Protein AF-A0A2V9KVI4-F1 (afdb_monomer_lite)

Foldseek 3Di:
DLDPPCLFFFFADDPDDDDPDDPGDGPLNVFPDPVLSVLVVVLSPDDDLVVNLVSLVVSCVVCVPTPCLLVSLLSNLSSCVVVVVLVSNLVSLVVNCLNVVLDLVSLLSNLQSCLVVLVLVSSLVSLVSSLVSLVQDDDGPRADPVCSVLVSLLSNLSSLQSNLSSLLSVQVVDDLVVRPLVSLVSSLLSLLSSCVSPVLDLVSLQSNLVSCVSVVNNLSSLLSLLSSLVSDDPSVVVSVVVLVVSCVVPPDPPDDSVNVSVVSPVVVVVDPSPDRPPDPPDPDDDDPDPPLVVVCVPCVPVSVVCSNDPVVSDDDDDDPVSDPDDLVDFDWDFDDQPAPPPDPDRDDDPRVPGHGPDTD

Radius of gyration: 25.91 Å; chains: 1; bounding box: 78×48×61 Å

pLDDT: mean 78.63, std 20.55, range [24.08, 98.5]

Sequence (360 aa):
MLLPCALGLAQEFDAVVSDQNRKPATIFDEIPDAAERRAFQALYQERDPAKRLDLAERFLRTYPRSGVLAEVYEIAAKTCIELNDYQRALEYASASLKLLPENPLLLVSVADVQARQGLTQQAEQSAREALGELARFARPASIPEQGWPNLKRQLEASCYFALGRAAAAEALRAPARERGWDLLHRSEAYLSEARRLNPGDPEIPYLKGLTDLALGRQDEAGADFAAAHRLGGPIGSQAAGQLQKLYKTRARPGTTFEAFLARLEAKQELSPATKPVENPASPEPLPAYAGSQACRACHADIYEHWSQTGMARMFRPYRPENVLGDFTRANEFYEGDDGPWQTGRVEGIPGKARPLFARD

Structure (mmCIF, N/CA/C/O backbone):
data_AF-A0A2V9KVI4-F1
#
_entry.id   AF-A0A2V9KVI4-F1
#
loop_
_atom_site.group_PDB
_atom_site.id
_atom_site.type_symbol
_atom_site.label_atom_id
_atom_site.label_alt_id
_atom_site.label_comp_id
_atom_site.label_asym_id
_atom_site.label_entity_id
_atom_site.label_seq_id
_atom_site.pdbx_PDB_ins_code
_atom_site.Cartn_x
_atom_site.Cartn_y
_atom_site.Cartn_z
_atom_site.occupancy
_atom_site.B_iso_or_equiv
_atom_site.auth_seq_id
_atom_site.auth_comp_id
_atom_site.auth_asym_id
_atom_site.auth_atom_id
_atom_site.pdbx_PDB_model_num
ATOM 1 N N . MET A 1 1 ? -5.432 5.203 -0.474 1.00 30.33 1 MET A N 1
ATOM 2 C CA . MET A 1 1 ? -4.540 6.334 -0.799 1.00 30.33 1 MET A CA 1
ATOM 3 C C . MET A 1 1 ? -3.961 6.136 -2.203 1.00 30.33 1 MET A C 1
ATOM 5 O O . MET A 1 1 ? -3.125 5.266 -2.389 1.00 30.33 1 MET A O 1
ATOM 9 N N . LEU A 1 2 ? -4.435 6.875 -3.212 1.00 25.94 2 LEU A N 1
ATOM 10 C CA . LEU A 1 2 ? -3.675 7.015 -4.460 1.00 25.94 2 LEU A CA 1
ATOM 11 C C . LEU A 1 2 ? -2.525 7.964 -4.118 1.00 25.94 2 LEU A C 1
ATOM 13 O O . LEU A 1 2 ? -2.761 9.162 -3.960 1.00 25.94 2 LEU A O 1
ATOM 17 N N . LEU A 1 3 ? -1.317 7.430 -3.892 1.00 29.08 3 LEU A N 1
ATOM 18 C CA . LEU A 1 3 ? -0.127 8.277 -3.850 1.00 29.08 3 LEU A CA 1
ATOM 19 C C . LEU A 1 3 ? -0.140 9.121 -5.133 1.00 29.08 3 LEU A C 1
ATOM 21 O O . LEU A 1 3 ? -0.383 8.559 -6.206 1.00 29.08 3 LEU A O 1
ATOM 25 N N . PRO A 1 4 ? 0.111 10.440 -5.067 1.00 24.08 4 PRO A N 1
ATOM 26 C CA . PRO A 1 4 ? 0.399 11.180 -6.278 1.00 24.08 4 PRO A CA 1
ATOM 27 C C . PRO A 1 4 ? 1.567 10.467 -6.953 1.00 24.08 4 PRO A C 1
ATOM 29 O O . PRO A 1 4 ? 2.623 10.277 -6.348 1.00 24.08 4 PRO A O 1
ATOM 32 N N . CYS A 1 5 ? 1.317 9.995 -8.173 1.00 32.06 5 CYS A N 1
ATOM 33 C CA . CYS A 1 5 ? 2.301 9.349 -9.016 1.00 32.06 5 CYS A CA 1
ATOM 34 C C . CYS A 1 5 ? 3.428 10.365 -9.215 1.00 32.06 5 CYS A C 1
ATOM 36 O O . CYS A 1 5 ? 3.310 11.294 -10.016 1.00 32.06 5 CYS A O 1
ATOM 38 N N . ALA A 1 6 ? 4.483 10.256 -8.407 1.00 32.56 6 ALA A N 1
ATOM 39 C CA . ALA A 1 6 ? 5.723 10.972 -8.624 1.00 32.56 6 ALA A CA 1
ATOM 40 C C . ALA A 1 6 ? 6.336 10.370 -9.893 1.00 32.56 6 ALA A C 1
ATOM 42 O O . ALA A 1 6 ? 7.138 9.441 -9.838 1.00 32.56 6 ALA A O 1
ATOM 43 N N . LEU A 1 7 ? 5.856 10.837 -11.048 1.00 33.78 7 LEU A N 1
ATOM 44 C CA . LEU A 1 7 ? 6.470 10.592 -12.343 1.00 33.78 7 LEU A CA 1
ATOM 45 C C . LEU A 1 7 ? 7.862 11.215 -12.282 1.00 33.78 7 LEU A C 1
ATOM 47 O O . LEU A 1 7 ? 8.007 12.427 -12.134 1.00 33.78 7 LEU A O 1
ATOM 51 N N . GLY A 1 8 ? 8.856 10.334 -12.278 1.00 34.53 8 GLY A N 1
ATOM 52 C CA . GLY A 1 8 ? 10.127 10.552 -11.613 1.00 34.53 8 GLY A CA 1
ATOM 53 C C . GLY A 1 8 ? 11.036 11.636 -12.173 1.00 34.53 8 GLY A C 1
ATOM 54 O O . GLY A 1 8 ? 11.545 12.342 -11.356 1.00 34.53 8 GLY A O 1
ATOM 55 N N . LEU A 1 9 ? 11.278 11.852 -13.463 1.00 38.09 9 LEU A N 1
ATOM 56 C CA . LEU A 1 9 ? 12.657 12.073 -13.964 1.00 38.09 9 LEU A CA 1
ATOM 57 C C . LEU A 1 9 ? 13.466 10.770 -13.861 1.00 38.09 9 LEU A C 1
ATOM 59 O O . LEU A 1 9 ? 13.335 9.995 -12.915 1.00 38.09 9 LEU A O 1
ATOM 63 N N . ALA A 1 10 ? 14.233 10.485 -14.908 1.00 37.94 10 ALA A N 1
ATOM 64 C CA . ALA A 1 10 ? 15.013 9.262 -15.054 1.00 37.94 10 ALA A CA 1
ATOM 65 C C . ALA A 1 10 ? 15.913 8.982 -13.836 1.00 37.94 10 ALA A C 1
ATOM 67 O O . ALA A 1 10 ? 16.470 9.913 -13.257 1.00 37.94 10 ALA A O 1
ATOM 68 N N . GLN A 1 11 ? 16.067 7.705 -13.467 1.00 41.19 11 GLN A N 1
ATOM 69 C CA . GLN A 1 11 ? 17.101 7.291 -12.515 1.00 41.19 11 GLN A CA 1
ATOM 70 C C . GLN A 1 11 ? 18.489 7.577 -13.106 1.00 41.19 11 GLN A C 1
ATOM 72 O O . GLN A 1 11 ? 18.717 7.366 -14.300 1.00 41.19 11 GLN A O 1
ATOM 77 N N . GLU A 1 12 ? 19.382 8.087 -12.261 1.00 40.00 12 GLU A N 1
ATOM 78 C CA . GLU A 1 12 ? 20.812 8.217 -12.539 1.00 40.00 12 GLU A CA 1
ATOM 79 C C . GLU A 1 12 ? 21.512 6.963 -12.000 1.00 40.00 12 GLU A C 1
ATOM 81 O O . GLU A 1 12 ? 21.217 6.528 -10.883 1.00 40.00 12 GLU A O 1
ATOM 86 N N . PHE A 1 13 ? 22.430 6.389 -12.778 1.00 38.59 13 PHE A N 1
ATOM 87 C CA . PHE A 1 13 ? 23.286 5.289 -12.336 1.00 38.59 13 PHE A CA 1
ATOM 88 C C . PHE A 1 13 ? 24.652 5.822 -11.898 1.00 38.59 13 PHE A C 1
ATOM 90 O O . PHE A 1 13 ? 25.366 6.482 -12.657 1.00 38.59 13 PHE A O 1
ATOM 97 N N . ASP A 1 14 ? 25.023 5.513 -10.657 1.00 34.84 14 ASP A N 1
ATOM 98 C CA . ASP A 1 14 ? 26.207 6.061 -9.997 1.00 34.84 14 ASP A CA 1
ATOM 99 C C . ASP A 1 14 ? 27.353 5.036 -10.001 1.00 34.84 14 ASP A C 1
ATOM 101 O O . ASP A 1 14 ? 27.567 4.286 -9.048 1.00 34.84 14 ASP A O 1
ATOM 105 N N . ALA A 1 15 ? 28.068 4.944 -11.126 1.00 34.69 15 ALA A N 1
ATOM 106 C CA . ALA A 1 15 ? 29.213 4.039 -11.272 1.00 34.69 15 ALA A CA 1
ATOM 107 C C . ALA A 1 15 ? 30.589 4.728 -11.149 1.00 34.69 15 ALA A C 1
ATOM 109 O O . ALA A 1 15 ? 31.605 4.060 -11.327 1.00 34.69 15 ALA A O 1
ATOM 110 N N . VAL A 1 16 ? 30.684 6.041 -10.874 1.00 35.56 16 VAL A N 1
ATOM 111 C CA . VAL A 1 16 ? 31.998 6.723 -10.799 1.00 35.56 16 VAL A CA 1
ATOM 112 C C . VAL A 1 16 ? 32.010 7.884 -9.801 1.00 35.56 16 VAL A C 1
ATOM 114 O O . VAL A 1 16 ? 31.250 8.837 -9.937 1.00 35.56 16 VAL A O 1
ATOM 117 N N . VAL A 1 17 ? 32.967 7.814 -8.873 1.00 38.66 17 VAL A N 1
ATOM 118 C CA . VAL A 1 17 ? 33.299 8.780 -7.815 1.00 38.66 17 VAL A CA 1
ATOM 119 C C . VAL A 1 17 ? 34.004 10.014 -8.408 1.00 38.66 17 VAL A C 1
ATOM 121 O O . VAL A 1 17 ? 35.221 9.996 -8.572 1.00 38.66 17 VAL A O 1
ATOM 124 N N . SER A 1 18 ? 33.279 11.073 -8.788 1.00 38.38 18 SER A N 1
ATOM 125 C CA . SER A 1 18 ? 33.869 12.398 -9.081 1.00 38.38 18 SER A CA 1
ATOM 126 C C . SER A 1 18 ? 32.796 13.491 -9.234 1.00 38.38 18 SER A C 1
ATOM 128 O O . SER A 1 18 ? 32.033 13.480 -10.200 1.00 38.38 18 SER A O 1
ATOM 130 N N . ASP A 1 19 ? 32.784 14.458 -8.307 1.00 43.88 19 ASP A N 1
ATOM 131 C CA . ASP A 1 19 ? 31.788 15.545 -8.178 1.00 43.88 19 ASP A CA 1
ATOM 132 C C . ASP A 1 19 ? 32.009 16.760 -9.095 1.00 43.88 19 ASP A C 1
ATOM 134 O O . ASP A 1 19 ? 31.221 17.708 -9.100 1.00 43.88 19 ASP A O 1
ATOM 138 N N . GLN A 1 20 ? 33.086 16.793 -9.877 1.00 36.34 20 GLN A N 1
ATOM 139 C CA . GLN A 1 20 ? 33.421 17.987 -10.648 1.00 36.34 20 GLN A CA 1
ATOM 140 C C . GLN A 1 20 ? 33.058 17.786 -12.118 1.00 36.34 20 GLN A C 1
ATOM 142 O O . GLN A 1 20 ? 33.843 17.260 -12.903 1.00 36.34 20 GLN A O 1
ATOM 147 N N . ASN A 1 21 ? 31.876 18.304 -12.483 1.00 36.62 21 ASN A N 1
ATOM 148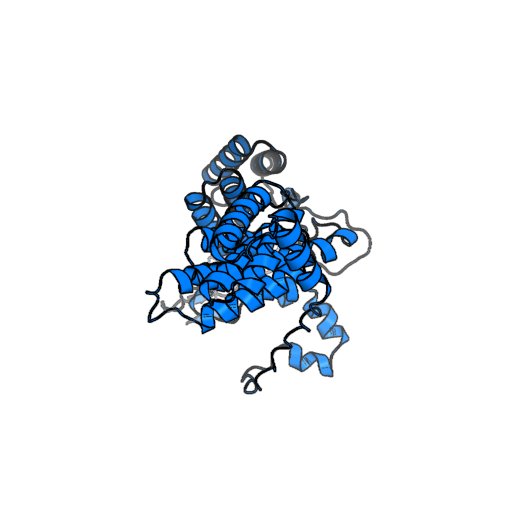 C CA . ASN A 1 21 ? 31.459 18.625 -13.857 1.00 36.62 21 ASN A CA 1
ATOM 149 C C . ASN A 1 21 ? 30.760 17.500 -14.664 1.00 36.62 21 ASN A C 1
ATOM 151 O O . ASN A 1 21 ? 31.180 17.173 -15.776 1.00 36.62 21 ASN A O 1
ATOM 155 N N . ARG A 1 22 ? 29.648 16.934 -14.161 1.00 45.03 22 ARG A N 1
ATOM 156 C CA . ARG A 1 22 ? 28.798 15.999 -14.930 1.00 45.03 22 ARG A CA 1
ATOM 157 C C . ARG A 1 22 ? 27.505 16.634 -15.446 1.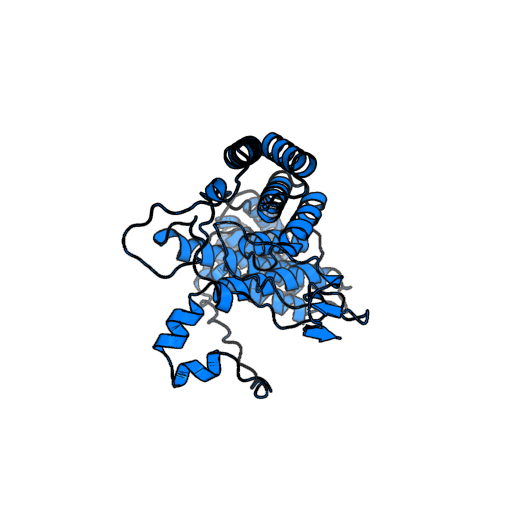00 45.03 22 ARG A C 1
ATOM 159 O O . ARG A 1 22 ? 26.745 17.229 -14.690 1.00 45.03 22 ARG A O 1
ATOM 166 N N . LYS A 1 23 ? 27.210 16.407 -16.734 1.00 39.91 23 LYS A N 1
ATOM 167 C CA . LYS A 1 23 ? 25.819 16.248 -17.181 1.00 39.91 23 LYS A CA 1
ATOM 168 C C . LYS A 1 23 ? 25.349 14.899 -16.621 1.00 39.91 23 LYS A C 1
ATOM 170 O O . LYS A 1 23 ? 26.041 13.915 -16.887 1.00 39.91 23 LYS A O 1
ATOM 175 N N . PRO A 1 24 ? 24.265 14.834 -15.840 1.00 46.84 24 PRO A N 1
ATOM 176 C CA . PRO A 1 24 ? 23.800 13.565 -15.299 1.00 46.84 24 PRO A CA 1
ATOM 177 C C . PRO A 1 24 ? 23.418 12.625 -16.445 1.00 46.84 24 PRO A C 1
ATOM 179 O O . PRO A 1 24 ? 22.647 13.009 -17.325 1.00 46.84 24 PRO A O 1
ATOM 182 N N . ALA A 1 25 ? 24.010 11.428 -16.462 1.00 50.25 25 ALA A N 1
ATOM 183 C CA . ALA A 1 25 ? 23.585 10.363 -17.359 1.00 50.25 25 ALA A CA 1
ATOM 184 C C . ALA A 1 25 ? 22.242 9.840 -16.845 1.00 50.25 25 ALA A C 1
ATOM 186 O O . ALA A 1 25 ? 22.114 9.447 -15.686 1.00 50.25 25 ALA A O 1
ATOM 187 N N . THR A 1 26 ? 21.234 9.896 -17.701 1.00 63.97 26 THR A N 1
ATOM 188 C CA . THR A 1 26 ? 19.890 9.407 -17.415 1.00 63.97 26 THR A CA 1
ATOM 189 C C . THR A 1 26 ? 19.745 7.974 -17.908 1.00 63.97 26 THR A C 1
ATOM 191 O O . THR A 1 26 ? 20.425 7.570 -18.847 1.00 63.97 26 THR A O 1
ATOM 194 N N . ILE A 1 27 ? 18.775 7.228 -17.379 1.00 67.94 27 ILE A N 1
ATOM 195 C CA . ILE A 1 27 ? 18.404 5.912 -17.929 1.00 67.94 27 ILE A CA 1
ATOM 196 C C . ILE A 1 27 ? 18.130 5.935 -19.451 1.00 67.94 27 ILE A C 1
ATOM 198 O O . ILE A 1 27 ? 18.305 4.936 -20.141 1.00 67.94 27 ILE A O 1
ATOM 202 N N . PHE A 1 28 ? 17.731 7.084 -20.017 1.00 72.75 28 PHE A N 1
ATOM 203 C CA . PHE A 1 28 ? 17.541 7.228 -21.464 1.00 72.75 28 PHE A CA 1
ATOM 204 C C . PHE A 1 28 ? 18.860 7.160 -22.244 1.00 72.75 28 PHE A C 1
ATOM 206 O O . PHE A 1 28 ? 18.864 6.722 -23.398 1.00 72.75 28 PHE A O 1
ATOM 213 N N . ASP A 1 29 ? 19.963 7.589 -21.633 1.00 70.12 29 ASP A N 1
ATOM 214 C CA . ASP A 1 29 ? 21.299 7.561 -22.229 1.00 70.12 29 ASP A CA 1
ATOM 215 C C . ASP A 1 29 ? 21.864 6.132 -22.280 1.00 70.12 29 ASP A C 1
ATOM 217 O O . ASP A 1 29 ? 22.697 5.832 -23.136 1.00 70.12 29 ASP A O 1
ATOM 221 N N . GLU A 1 30 ? 21.352 5.231 -21.435 1.00 71.12 30 GLU A N 1
ATOM 222 C CA . GLU A 1 30 ? 21.742 3.817 -21.390 1.00 71.12 30 GLU A CA 1
ATOM 223 C C . GLU A 1 30 ? 21.053 2.954 -22.447 1.00 71.12 30 GLU A C 1
ATOM 225 O O . GLU A 1 30 ? 21.534 1.867 -22.752 1.00 71.12 30 GLU A O 1
ATOM 230 N N . ILE A 1 31 ? 19.957 3.433 -23.043 1.00 84.69 31 ILE A N 1
ATOM 231 C CA . ILE A 1 31 ? 19.249 2.731 -24.117 1.00 84.69 31 ILE A CA 1
ATOM 232 C C . ILE A 1 31 ? 19.932 3.086 -25.442 1.00 84.69 31 ILE A C 1
ATOM 234 O O . ILE A 1 31 ? 19.716 4.200 -25.923 1.00 84.69 31 ILE A O 1
ATOM 238 N N . PRO A 1 32 ? 20.742 2.215 -26.077 1.00 81.50 32 PRO A N 1
ATOM 239 C CA . PRO A 1 32 ? 21.533 2.609 -27.245 1.00 81.50 32 PRO A CA 1
ATOM 240 C C . PRO A 1 32 ? 20.659 2.766 -28.492 1.00 81.50 32 PRO A C 1
ATOM 242 O O . PRO A 1 32 ? 20.864 3.690 -29.288 1.00 81.50 32 PRO A O 1
ATOM 245 N N . ASP A 1 33 ? 19.663 1.887 -28.640 1.00 91.50 33 ASP A N 1
ATOM 246 C CA . ASP A 1 33 ? 18.746 1.884 -29.772 1.00 91.50 33 ASP A CA 1
ATOM 247 C C . ASP A 1 33 ? 17.822 3.109 -29.744 1.00 91.50 33 ASP A C 1
ATOM 249 O O . ASP A 1 33 ? 17.101 3.383 -28.782 1.00 91.50 33 ASP A O 1
ATOM 253 N N . ALA A 1 34 ? 17.837 3.877 -30.833 1.00 93.50 34 ALA A N 1
ATOM 254 C CA . ALA A 1 34 ? 17.098 5.131 -30.902 1.00 93.50 34 ALA A CA 1
ATOM 255 C C . ALA A 1 34 ? 15.573 4.929 -30.946 1.00 93.50 34 ALA A C 1
ATOM 257 O O . ALA A 1 34 ? 14.839 5.828 -30.529 1.00 93.50 34 ALA A O 1
ATOM 258 N N . ALA A 1 35 ? 15.084 3.800 -31.470 1.00 95.38 35 ALA A N 1
ATOM 259 C CA . ALA A 1 35 ? 13.654 3.510 -31.501 1.00 95.38 35 ALA A CA 1
ATOM 260 C C . ALA A 1 35 ? 13.161 3.078 -30.113 1.00 95.38 35 ALA A C 1
ATOM 262 O O . ALA A 1 35 ? 12.153 3.605 -29.642 1.00 95.38 35 ALA A O 1
ATOM 263 N N . GLU A 1 36 ? 13.917 2.217 -29.435 1.00 94.94 36 GLU A N 1
ATOM 264 C CA . GLU A 1 36 ? 13.691 1.798 -28.054 1.00 94.94 36 GLU A CA 1
ATOM 265 C C . GLU A 1 36 ? 13.681 3.004 -27.115 1.00 94.94 36 GLU A C 1
ATOM 267 O O . GLU A 1 36 ? 12.718 3.197 -26.375 1.00 94.94 36 GLU A O 1
ATOM 272 N N . ARG A 1 37 ? 14.677 3.895 -27.220 1.00 94.38 37 ARG A N 1
ATOM 273 C CA . ARG A 1 37 ? 14.744 5.110 -26.395 1.00 94.38 37 ARG A CA 1
ATOM 274 C C . ARG A 1 37 ? 13.506 5.988 -26.572 1.00 94.38 37 ARG A C 1
ATOM 276 O O . ARG A 1 37 ? 12.942 6.459 -25.588 1.00 94.38 37 ARG A O 1
ATOM 283 N N . ARG A 1 38 ? 13.046 6.189 -27.815 1.00 95.25 38 ARG A N 1
ATOM 284 C CA . ARG A 1 38 ? 11.815 6.954 -28.095 1.00 95.25 38 ARG A CA 1
ATOM 285 C C . ARG A 1 38 ? 10.573 6.262 -27.543 1.00 95.25 38 ARG A C 1
ATOM 287 O O . ARG A 1 38 ? 9.696 6.947 -27.024 1.00 95.25 38 ARG A O 1
ATOM 294 N N . ALA A 1 39 ? 10.486 4.937 -27.652 1.00 96.25 39 ALA A N 1
ATOM 295 C CA . ALA A 1 39 ? 9.368 4.170 -27.113 1.00 96.25 39 ALA A CA 1
ATOM 296 C C . ALA A 1 39 ? 9.316 4.265 -25.580 1.00 96.25 39 ALA A C 1
ATOM 298 O O . ALA A 1 39 ? 8.253 4.531 -25.018 1.00 96.25 39 ALA A O 1
ATOM 299 N N . PHE A 1 40 ? 10.466 4.135 -24.915 1.00 94.69 40 PHE A N 1
ATOM 300 C CA . PHE A 1 40 ? 10.578 4.289 -23.468 1.00 94.69 40 PHE A CA 1
ATOM 301 C C . PHE A 1 40 ? 10.251 5.721 -23.023 1.00 94.69 40 PHE A C 1
ATOM 303 O O . PHE A 1 40 ? 9.505 5.928 -22.070 1.00 94.69 40 PHE A O 1
ATOM 310 N N . GLN A 1 41 ? 10.720 6.731 -23.761 1.00 92.81 41 GLN A N 1
ATOM 311 C CA . GLN A 1 41 ? 10.384 8.130 -23.498 1.00 92.81 41 GLN A CA 1
ATOM 312 C C . GLN A 1 41 ? 8.884 8.412 -23.651 1.00 92.81 41 GLN A C 1
ATOM 314 O O . GLN A 1 41 ? 8.310 9.103 -22.810 1.00 92.81 41 GLN A O 1
ATOM 319 N N . ALA A 1 42 ? 8.237 7.869 -24.686 1.00 94.69 42 ALA A N 1
ATOM 320 C CA . ALA A 1 42 ? 6.795 8.010 -24.877 1.00 94.69 42 ALA A CA 1
ATOM 321 C C . ALA A 1 42 ? 6.010 7.383 -23.716 1.00 94.69 42 ALA A C 1
ATOM 323 O O . ALA A 1 42 ? 5.093 8.012 -23.193 1.00 94.69 42 ALA A O 1
ATOM 324 N N . LEU A 1 43 ? 6.414 6.187 -23.270 1.00 94.44 43 LEU A N 1
ATOM 325 C CA . LEU A 1 43 ? 5.853 5.541 -22.083 1.00 94.44 43 LEU A CA 1
ATOM 326 C C . LEU A 1 43 ? 5.991 6.427 -20.836 1.00 94.44 43 LEU A C 1
ATOM 328 O O . LEU A 1 43 ? 5.034 6.594 -20.085 1.00 94.44 43 LEU A O 1
ATOM 332 N N . TYR A 1 44 ? 7.169 7.014 -20.631 1.00 87.75 44 TYR A N 1
ATOM 333 C CA . TYR A 1 44 ? 7.473 7.828 -19.456 1.00 87.75 44 TYR A CA 1
ATOM 334 C C . TYR A 1 44 ? 6.680 9.142 -19.395 1.00 87.75 44 TYR A C 1
ATOM 336 O O . TYR A 1 44 ? 6.356 9.638 -18.317 1.00 87.75 44 TYR A O 1
ATOM 344 N N . GLN A 1 45 ? 6.400 9.735 -20.556 1.00 90.19 45 GLN A N 1
ATOM 345 C CA . GLN A 1 45 ? 5.717 11.025 -20.669 1.00 90.19 45 GLN A CA 1
ATOM 346 C C . GLN A 1 45 ? 4.189 10.903 -20.704 1.00 90.19 45 GLN A C 1
ATOM 348 O O . GLN A 1 45 ? 3.500 11.903 -20.479 1.00 90.19 45 GLN A O 1
ATOM 353 N N . GLU A 1 46 ? 3.655 9.712 -20.985 1.00 96.06 46 GLU A N 1
ATOM 354 C CA . GLU A 1 46 ? 2.215 9.479 -21.041 1.00 96.06 46 GLU A CA 1
ATOM 355 C C . GLU A 1 46 ? 1.579 9.611 -19.649 1.00 96.06 46 GLU A C 1
ATOM 357 O O . GLU A 1 46 ? 2.057 9.070 -18.650 1.00 96.06 46 GLU A O 1
ATOM 362 N N . ARG A 1 47 ? 0.476 10.360 -19.595 1.00 93.19 47 ARG A N 1
ATOM 363 C CA . ARG A 1 47 ? -0.252 10.682 -18.361 1.00 93.19 47 ARG A CA 1
ATOM 364 C C . ARG A 1 47 ? -1.575 9.942 -18.256 1.00 93.19 47 ARG A C 1
ATOM 366 O O . ARG A 1 47 ? -2.080 9.793 -17.149 1.00 93.19 47 ARG A O 1
ATOM 373 N N . ASP A 1 48 ? -2.147 9.516 -19.379 1.00 96.31 48 ASP A N 1
ATOM 374 C CA . ASP A 1 48 ? -3.353 8.698 -19.386 1.00 96.31 48 ASP A CA 1
ATOM 375 C C . ASP A 1 48 ? -3.007 7.253 -18.977 1.00 96.31 48 ASP A C 1
ATOM 377 O O . ASP A 1 48 ? -2.220 6.606 -19.674 1.00 96.31 48 ASP A O 1
ATOM 381 N N . PRO A 1 49 ? -3.571 6.712 -17.879 1.00 95.25 49 PRO A N 1
ATOM 382 C CA . PRO A 1 49 ? -3.184 5.391 -17.389 1.00 95.25 49 PRO A CA 1
ATOM 383 C C . PRO A 1 49 ? -3.472 4.262 -18.387 1.00 95.25 49 PRO A C 1
ATOM 385 O O . PRO A 1 49 ? -2.671 3.342 -18.528 1.00 95.25 49 PRO A O 1
ATOM 388 N N . ALA A 1 50 ? -4.581 4.328 -19.128 1.00 96.94 50 ALA A N 1
ATOM 389 C CA . ALA A 1 50 ? -4.924 3.283 -20.089 1.00 96.94 50 ALA A CA 1
ATOM 390 C C . ALA A 1 50 ? -3.933 3.258 -21.264 1.00 96.94 50 ALA A C 1
ATOM 392 O O . ALA A 1 50 ? -3.436 2.193 -21.636 1.00 96.94 50 ALA A O 1
ATOM 393 N N . LYS A 1 51 ? -3.579 4.430 -21.806 1.00 98.19 51 LYS A N 1
ATOM 394 C CA . LYS A 1 51 ? -2.552 4.547 -22.852 1.00 98.19 51 LYS A CA 1
ATOM 395 C C . LYS A 1 51 ? -1.164 4.188 -22.337 1.00 98.19 51 LYS A C 1
ATOM 397 O O . LYS A 1 51 ? -0.426 3.504 -23.040 1.00 98.19 51 LYS A O 1
ATOM 402 N N . ARG A 1 52 ? -0.812 4.602 -21.116 1.00 97.94 52 ARG A N 1
ATOM 403 C CA . ARG A 1 52 ? 0.482 4.279 -20.498 1.00 97.94 52 ARG A CA 1
ATOM 404 C C . ARG A 1 52 ? 0.656 2.767 -20.364 1.00 97.94 52 ARG A C 1
ATOM 406 O O . ARG A 1 52 ? 1.728 2.250 -20.664 1.00 97.94 52 ARG A O 1
ATOM 413 N N . LEU A 1 53 ? -0.406 2.051 -19.991 1.00 98.19 53 LEU A N 1
ATOM 414 C CA . LEU A 1 53 ? -0.389 0.593 -19.926 1.00 98.19 53 LEU A CA 1
ATOM 415 C C . LEU A 1 53 ? -0.227 -0.054 -21.311 1.00 98.19 53 LEU A C 1
ATOM 417 O O . LEU A 1 53 ? 0.625 -0.925 -21.459 1.00 98.19 53 LEU A O 1
ATOM 421 N N . ASP A 1 54 ? -0.964 0.403 -22.332 1.00 98.25 54 ASP A N 1
ATOM 422 C CA . ASP A 1 54 ? -0.800 -0.104 -23.710 1.00 98.25 54 ASP A CA 1
ATOM 423 C C . ASP A 1 54 ? 0.628 0.121 -24.238 1.00 98.25 54 ASP A C 1
ATOM 425 O O . ASP A 1 54 ? 1.225 -0.773 -24.846 1.00 98.25 54 ASP A O 1
ATOM 429 N N . LEU A 1 55 ? 1.213 1.292 -23.961 1.00 98.50 55 LEU A N 1
ATOM 430 C CA . LEU A 1 55 ? 2.599 1.598 -24.313 1.00 98.50 55 LEU A CA 1
ATOM 431 C C . LEU A 1 55 ? 3.584 0.668 -23.597 1.00 98.50 55 LEU A C 1
ATOM 433 O O . LEU A 1 55 ? 4.509 0.174 -24.243 1.00 98.50 55 LEU A O 1
ATOM 437 N N . ALA A 1 56 ? 3.375 0.385 -22.307 1.00 98.25 56 ALA A N 1
ATOM 438 C CA . ALA A 1 56 ? 4.232 -0.521 -21.545 1.00 98.25 56 ALA A CA 1
ATOM 439 C C . ALA A 1 56 ? 4.174 -1.944 -22.114 1.00 98.25 56 ALA A C 1
ATOM 441 O O . ALA A 1 56 ? 5.205 -2.545 -22.406 1.00 98.25 56 ALA A O 1
ATOM 442 N N . GLU A 1 57 ? 2.977 -2.472 -22.367 1.00 98.31 57 GLU A N 1
ATOM 443 C CA . GLU A 1 57 ? 2.810 -3.806 -22.947 1.00 98.31 57 GLU A CA 1
ATOM 444 C C . GLU A 1 57 ? 3.399 -3.913 -24.353 1.00 98.31 57 GLU A C 1
ATOM 446 O O . GLU A 1 57 ? 4.010 -4.922 -24.715 1.00 98.31 57 GLU A O 1
ATOM 451 N N . ARG A 1 58 ? 3.238 -2.865 -25.165 1.00 98.44 58 ARG A N 1
ATOM 452 C CA . ARG A 1 58 ? 3.840 -2.801 -26.495 1.00 98.44 58 ARG A CA 1
ATOM 453 C C . ARG A 1 58 ? 5.359 -2.768 -26.411 1.00 98.44 58 ARG A C 1
ATOM 455 O O . ARG A 1 58 ? 6.004 -3.460 -27.199 1.00 98.44 58 ARG A O 1
ATOM 462 N N . PHE A 1 59 ? 5.918 -2.019 -25.462 1.00 98.38 59 PHE A N 1
ATOM 463 C CA . PHE A 1 59 ? 7.354 -1.994 -25.211 1.00 98.38 59 PHE A CA 1
ATOM 464 C C . PHE A 1 59 ? 7.864 -3.395 -24.859 1.00 98.38 59 PHE A C 1
ATOM 466 O O . PHE A 1 59 ? 8.764 -3.890 -25.529 1.00 98.38 59 PHE A O 1
ATOM 473 N N . LEU A 1 60 ? 7.225 -4.079 -23.903 1.00 97.44 60 LEU A N 1
ATOM 474 C CA . LEU A 1 60 ? 7.601 -5.433 -23.474 1.00 97.44 60 LEU A CA 1
ATOM 475 C C . LEU A 1 60 ? 7.561 -6.458 -24.619 1.00 97.44 60 LEU A C 1
ATOM 477 O O . LEU A 1 60 ? 8.429 -7.325 -24.702 1.00 97.44 60 LEU A O 1
ATOM 481 N N . ARG A 1 61 ? 6.582 -6.353 -25.531 1.00 98.06 61 ARG A N 1
ATOM 482 C CA . ARG A 1 61 ? 6.505 -7.216 -26.726 1.00 98.06 61 ARG A CA 1
ATOM 483 C C . ARG A 1 61 ? 7.572 -6.892 -27.772 1.00 98.06 61 ARG A C 1
ATOM 485 O O . ARG A 1 61 ? 8.054 -7.800 -28.440 1.00 98.06 61 ARG A O 1
ATOM 492 N N . THR A 1 62 ? 7.899 -5.613 -27.946 1.00 97.94 62 THR A N 1
ATOM 493 C CA . THR A 1 62 ? 8.801 -5.140 -29.012 1.00 97.94 62 THR A CA 1
ATOM 494 C C . THR A 1 62 ? 10.271 -5.269 -28.612 1.00 97.94 62 THR A C 1
ATOM 496 O O . THR A 1 62 ? 11.106 -5.611 -29.446 1.00 97.94 62 THR A O 1
ATOM 499 N N . TYR A 1 63 ? 10.578 -5.058 -27.330 1.00 96.38 63 TYR A N 1
ATOM 500 C CA . TYR A 1 63 ? 11.930 -5.033 -26.773 1.00 96.38 63 TYR A CA 1
ATOM 501 C C . TYR A 1 63 ? 12.083 -6.022 -25.599 1.00 96.38 63 TYR A C 1
ATOM 503 O O . TYR A 1 63 ? 12.453 -5.624 -24.495 1.00 96.38 63 TYR A O 1
ATOM 511 N N . PRO A 1 64 ? 11.853 -7.337 -25.796 1.00 94.69 64 PRO A N 1
ATOM 512 C CA . PRO A 1 64 ? 11.857 -8.331 -24.712 1.00 94.69 64 PRO A CA 1
ATOM 513 C C . PRO A 1 64 ? 13.242 -8.596 -24.094 1.00 94.69 64 PRO A C 1
ATOM 515 O O . PRO A 1 64 ? 13.360 -9.404 -23.177 1.00 94.69 64 PRO A O 1
ATOM 518 N N . ARG A 1 65 ? 14.299 -7.966 -24.619 1.00 90.56 65 ARG A N 1
ATOM 519 C CA . ARG A 1 65 ? 15.685 -8.041 -24.122 1.00 90.56 65 ARG A CA 1
ATOM 520 C C . ARG A 1 65 ? 16.242 -6.670 -23.727 1.00 90.56 65 ARG A C 1
ATOM 522 O O . ARG A 1 65 ? 17.455 -6.509 -23.659 1.00 90.56 65 ARG A O 1
ATOM 529 N N . SER A 1 66 ? 15.363 -5.688 -23.546 1.00 90.81 66 SER A N 1
ATOM 530 C CA . SER A 1 66 ? 15.746 -4.345 -23.123 1.00 90.81 66 SER A CA 1
ATOM 531 C C . SER A 1 66 ? 16.482 -4.373 -21.778 1.00 90.81 66 SER A C 1
ATOM 533 O O . SER A 1 66 ? 16.178 -5.195 -20.912 1.00 90.81 66 SER A O 1
ATOM 535 N N . GLY A 1 67 ? 17.433 -3.457 -21.589 1.00 86.94 67 GLY A N 1
ATOM 536 C CA . GLY A 1 67 ? 18.069 -3.239 -20.288 1.00 86.94 67 GLY A CA 1
ATOM 537 C C . GLY A 1 67 ? 17.123 -2.621 -19.253 1.00 86.94 67 GLY A C 1
ATOM 538 O O . GLY A 1 67 ? 17.341 -2.802 -18.063 1.00 86.94 67 GLY A O 1
ATOM 539 N N . VAL A 1 68 ? 16.040 -1.967 -19.698 1.00 89.38 68 VAL A N 1
ATOM 540 C CA . VAL A 1 68 ? 15.106 -1.216 -18.837 1.00 89.38 68 VAL A CA 1
ATOM 541 C C . VAL A 1 68 ? 13.803 -1.972 -18.544 1.00 89.38 68 VAL A C 1
ATOM 543 O O . VAL A 1 68 ? 12.741 -1.391 -18.306 1.00 89.38 68 VAL A O 1
ATOM 546 N N . LEU A 1 69 ? 13.834 -3.307 -18.626 1.00 91.38 69 LEU A N 1
ATOM 547 C CA . LEU A 1 69 ? 12.639 -4.128 -18.404 1.00 91.38 69 LEU A CA 1
ATOM 548 C C . LEU A 1 69 ? 12.093 -3.985 -16.980 1.00 91.38 69 LEU A C 1
ATOM 550 O O . LEU A 1 69 ? 10.874 -4.013 -16.804 1.00 91.38 69 LEU A O 1
ATOM 554 N N . ALA A 1 70 ? 12.960 -3.820 -15.976 1.00 88.31 70 ALA A N 1
ATOM 555 C CA . ALA A 1 70 ? 12.542 -3.673 -14.583 1.00 88.31 70 ALA A CA 1
ATOM 556 C C . ALA A 1 70 ? 11.643 -2.440 -14.398 1.00 88.31 70 ALA A C 1
ATOM 558 O O . ALA A 1 70 ? 10.586 -2.530 -13.768 1.00 88.31 70 ALA A O 1
ATOM 559 N N . GLU A 1 71 ? 12.017 -1.325 -15.019 1.00 89.44 71 GLU A N 1
ATOM 560 C CA . GLU A 1 71 ? 11.332 -0.037 -14.973 1.00 89.44 71 GLU A CA 1
ATOM 561 C C . GLU A 1 71 ? 10.036 -0.069 -15.781 1.00 89.44 71 GLU A C 1
ATOM 563 O O . GLU A 1 71 ? 9.013 0.450 -15.338 1.00 89.44 71 GLU A O 1
ATOM 568 N N . VAL A 1 72 ? 10.030 -0.721 -16.949 1.00 96.00 72 VAL A N 1
ATOM 569 C CA . VAL A 1 72 ? 8.805 -0.876 -17.750 1.00 96.00 72 VAL A CA 1
ATOM 570 C C . VAL A 1 72 ? 7.773 -1.717 -16.999 1.00 96.00 72 VAL A C 1
ATOM 572 O O . VAL A 1 72 ? 6.597 -1.347 -16.953 1.00 96.00 72 VAL A O 1
ATOM 575 N N . TYR A 1 73 ? 8.200 -2.812 -16.364 1.00 98.12 73 TYR A N 1
ATOM 576 C CA . TYR A 1 73 ? 7.328 -3.607 -15.502 1.00 98.12 73 TYR A CA 1
ATOM 577 C C . TYR A 1 73 ? 6.858 -2.823 -14.271 1.00 98.12 73 TYR A C 1
ATOM 579 O O . TYR A 1 73 ? 5.688 -2.924 -13.906 1.00 98.12 73 TYR A O 1
ATOM 587 N N . GLU A 1 74 ? 7.713 -2.004 -13.655 1.00 95.31 74 GLU A N 1
ATOM 588 C CA . GLU A 1 74 ? 7.320 -1.134 -12.541 1.00 95.31 74 GLU A CA 1
ATOM 589 C C . GLU A 1 74 ? 6.237 -0.131 -12.966 1.00 95.31 74 GLU A C 1
ATOM 591 O O . GLU A 1 74 ? 5.219 0.015 -12.280 1.00 95.31 74 GLU A O 1
ATOM 596 N N . ILE A 1 75 ? 6.426 0.541 -14.107 1.00 95.62 75 ILE A N 1
ATOM 597 C CA . ILE A 1 75 ? 5.445 1.480 -14.662 1.00 95.62 75 ILE A CA 1
ATOM 598 C C . ILE A 1 75 ? 4.132 0.744 -14.936 1.00 95.62 75 ILE A C 1
ATOM 600 O O . ILE A 1 75 ? 3.074 1.225 -14.524 1.00 95.62 75 ILE A O 1
ATOM 604 N N . ALA A 1 76 ? 4.174 -0.432 -15.570 1.00 98.06 76 ALA A N 1
ATOM 605 C CA . ALA A 1 76 ? 2.982 -1.239 -15.828 1.00 98.06 76 ALA A CA 1
ATOM 606 C C . ALA A 1 76 ? 2.260 -1.620 -14.525 1.00 98.06 76 ALA A C 1
ATOM 608 O O . ALA A 1 76 ? 1.044 -1.442 -14.427 1.00 98.06 76 ALA A O 1
ATOM 609 N N . ALA A 1 77 ? 3.001 -2.054 -13.500 1.00 98.00 77 ALA A N 1
ATOM 610 C CA . ALA A 1 77 ? 2.458 -2.405 -12.193 1.00 98.00 77 ALA A CA 1
ATOM 611 C C . ALA A 1 77 ? 1.738 -1.217 -11.545 1.00 98.00 77 ALA A C 1
ATOM 613 O O . ALA A 1 77 ? 0.552 -1.313 -11.233 1.00 98.00 77 ALA A O 1
ATOM 614 N N . LYS A 1 78 ? 2.414 -0.068 -11.413 1.00 95.56 78 LYS A N 1
ATOM 615 C CA . LYS A 1 78 ? 1.837 1.156 -10.831 1.00 95.56 78 LYS A CA 1
ATOM 616 C C . LYS A 1 78 ? 0.621 1.652 -11.616 1.00 95.56 78 LYS A C 1
ATOM 618 O O . LYS A 1 78 ? -0.371 2.059 -11.022 1.00 95.56 78 LYS A O 1
ATOM 623 N N . THR A 1 79 ? 0.655 1.541 -12.943 1.00 97.25 79 THR A N 1
ATOM 624 C CA . THR A 1 79 ? -0.488 1.879 -13.805 1.00 97.25 79 THR A CA 1
ATOM 625 C C . THR A 1 79 ? -1.682 0.961 -13.568 1.00 97.25 79 THR A C 1
ATOM 627 O O . THR A 1 79 ? -2.812 1.432 -13.481 1.00 97.25 79 THR A O 1
ATOM 630 N N . CYS A 1 80 ? -1.451 -0.342 -13.404 1.00 98.06 80 CYS A N 1
ATOM 631 C CA . CYS A 1 80 ? -2.516 -1.280 -13.059 1.00 98.06 80 CYS A CA 1
ATOM 632 C C . CYS A 1 80 ? -3.116 -0.970 -11.677 1.00 98.06 80 CYS A C 1
ATOM 634 O O . CYS A 1 80 ? -4.331 -1.049 -11.519 1.00 98.06 80 CYS A O 1
ATOM 636 N N . ILE A 1 81 ? -2.306 -0.533 -10.702 1.00 95.56 81 ILE A N 1
ATOM 637 C CA . ILE A 1 81 ? -2.802 -0.068 -9.392 1.00 95.56 81 ILE A CA 1
ATOM 638 C C . ILE A 1 81 ? -3.727 1.146 -9.554 1.00 95.56 81 ILE A C 1
ATOM 640 O O . ILE A 1 81 ? -4.812 1.155 -8.975 1.00 95.56 81 ILE A O 1
ATOM 644 N N . GLU A 1 82 ? -3.338 2.141 -10.359 1.00 94.69 82 GLU A N 1
ATOM 645 C CA . GLU A 1 82 ? -4.169 3.323 -10.657 1.00 94.69 82 GLU A CA 1
ATOM 646 C C . GLU A 1 82 ? -5.503 2.945 -11.324 1.00 94.69 82 GLU A C 1
ATOM 648 O O . GLU A 1 82 ? -6.541 3.541 -11.034 1.00 94.69 82 GLU A O 1
ATOM 653 N N . LEU A 1 83 ? -5.486 1.917 -12.175 1.00 96.44 83 LEU A N 1
ATOM 654 C CA . LEU A 1 83 ? -6.663 1.362 -12.847 1.00 96.44 83 LEU A CA 1
ATOM 655 C C . LEU A 1 83 ? -7.466 0.376 -11.977 1.00 96.44 83 LEU A C 1
ATOM 657 O O . LEU A 1 83 ? -8.501 -0.119 -12.419 1.00 96.44 83 LEU A O 1
ATOM 661 N N . ASN A 1 84 ? -7.031 0.108 -10.741 1.00 96.12 84 ASN A N 1
ATOM 662 C CA . ASN A 1 84 ? -7.581 -0.907 -9.831 1.00 96.12 84 ASN A CA 1
ATOM 663 C C . ASN A 1 84 ? -7.537 -2.353 -10.372 1.00 96.12 84 ASN A C 1
ATOM 665 O O . ASN A 1 84 ? -8.242 -3.229 -9.870 1.00 96.12 84 ASN A O 1
ATOM 669 N N . ASP A 1 85 ? -6.678 -2.625 -11.355 1.00 97.38 85 ASP A N 1
ATOM 670 C CA . ASP A 1 85 ? -6.378 -3.967 -11.859 1.00 97.38 85 ASP A CA 1
ATOM 671 C C . ASP A 1 85 ? -5.284 -4.609 -10.994 1.00 97.38 85 ASP A C 1
ATOM 673 O O . ASP A 1 85 ? -4.113 -4.726 -11.361 1.00 97.38 85 ASP A O 1
ATOM 677 N N . TYR A 1 86 ? -5.660 -4.961 -9.765 1.00 97.06 86 TYR A N 1
ATOM 678 C CA . TYR A 1 86 ? -4.707 -5.424 -8.756 1.00 97.06 86 TYR A CA 1
ATOM 679 C C . TYR A 1 86 ? -4.050 -6.761 -9.101 1.00 97.06 86 TYR A C 1
ATOM 681 O O . TYR A 1 86 ? -2.918 -7.002 -8.691 1.00 97.06 86 TYR A O 1
ATOM 689 N N . GLN A 1 87 ? -4.729 -7.614 -9.868 1.00 96.69 87 GLN A N 1
ATOM 690 C CA . GLN A 1 87 ? -4.173 -8.896 -10.285 1.00 96.69 87 GLN A CA 1
ATOM 691 C C . GLN A 1 87 ? -2.980 -8.681 -11.225 1.00 96.69 87 GLN A C 1
ATOM 693 O O . GLN A 1 87 ? -1.869 -9.118 -10.918 1.00 96.69 87 GLN A O 1
ATOM 698 N N . ARG A 1 88 ? -3.171 -7.916 -12.310 1.00 97.88 88 ARG A N 1
ATOM 699 C CA . ARG A 1 88 ? -2.078 -7.592 -13.240 1.00 97.88 88 ARG A CA 1
ATOM 700 C C . ARG A 1 88 ? -1.014 -6.710 -12.598 1.00 97.88 88 ARG A C 1
ATOM 702 O O . ARG A 1 88 ? 0.167 -6.865 -12.902 1.00 97.88 88 ARG A O 1
ATOM 709 N N . ALA A 1 89 ? -1.394 -5.845 -11.655 1.00 97.94 89 ALA A N 1
ATOM 710 C CA . ALA A 1 89 ? -0.430 -5.075 -10.875 1.00 97.94 89 ALA A CA 1
ATOM 711 C C . ALA A 1 89 ? 0.581 -5.975 -10.147 1.00 97.94 89 ALA A C 1
ATOM 713 O O . ALA A 1 89 ? 1.780 -5.713 -10.217 1.00 97.94 89 ALA A O 1
ATOM 714 N N . LEU A 1 90 ? 0.118 -7.038 -9.479 1.00 97.69 90 LEU A N 1
ATOM 715 C CA . LEU A 1 90 ? 0.994 -7.971 -8.763 1.00 97.69 90 LEU A CA 1
ATOM 716 C C . LEU A 1 90 ? 1.840 -8.828 -9.714 1.00 97.69 90 LEU A C 1
ATOM 718 O O . LEU A 1 90 ? 2.996 -9.116 -9.403 1.00 97.69 90 LEU A O 1
ATOM 722 N N . GLU A 1 91 ? 1.309 -9.191 -10.882 1.00 97.75 91 GLU A N 1
ATOM 723 C CA . GLU A 1 91 ? 2.055 -9.921 -11.916 1.00 97.75 91 GLU A CA 1
ATOM 724 C C . GLU A 1 91 ? 3.221 -9.088 -12.465 1.00 97.75 91 GLU A C 1
ATOM 726 O O . GLU A 1 91 ? 4.370 -9.541 -12.448 1.00 97.75 91 GLU A O 1
ATOM 731 N N . TYR A 1 92 ? 2.960 -7.843 -12.875 1.00 98.38 92 TYR A N 1
ATOM 732 C CA . TYR A 1 92 ? 4.010 -6.937 -13.339 1.00 98.38 92 TYR A CA 1
ATOM 733 C C . TYR A 1 92 ? 4.977 -6.552 -12.224 1.00 98.38 92 TYR A C 1
ATOM 735 O O . TYR A 1 92 ? 6.184 -6.507 -12.457 1.00 98.38 92 TYR A O 1
ATOM 743 N N . ALA A 1 93 ? 4.489 -6.336 -11.002 1.00 97.00 93 ALA A N 1
ATOM 744 C CA . ALA A 1 93 ? 5.368 -6.053 -9.879 1.00 97.00 93 ALA A CA 1
ATOM 745 C C . ALA A 1 93 ? 6.309 -7.228 -9.592 1.00 97.00 93 ALA A C 1
ATOM 747 O O . ALA A 1 93 ? 7.495 -7.014 -9.369 1.00 97.00 93 ALA A O 1
ATOM 748 N N . SER A 1 94 ? 5.816 -8.469 -9.658 1.00 96.25 94 SER A N 1
ATOM 749 C CA . SER A 1 94 ? 6.660 -9.659 -9.531 1.00 96.25 94 SER A CA 1
ATOM 750 C C . SER A 1 94 ? 7.710 -9.729 -10.642 1.00 96.25 94 SER A C 1
ATOM 752 O O . SER A 1 94 ? 8.866 -10.036 -10.363 1.00 96.25 94 SER A O 1
ATOM 754 N N . ALA A 1 95 ? 7.342 -9.419 -11.889 1.00 95.88 95 ALA A N 1
ATOM 755 C CA . ALA A 1 95 ? 8.289 -9.379 -13.003 1.00 95.88 95 ALA A CA 1
ATOM 756 C C . ALA A 1 95 ? 9.371 -8.300 -12.811 1.00 95.88 95 ALA A C 1
ATOM 758 O O . ALA A 1 95 ? 10.547 -8.582 -13.021 1.00 95.88 95 ALA A O 1
ATOM 759 N N . SER A 1 96 ? 8.990 -7.109 -12.341 1.00 94.50 96 SER A N 1
ATOM 760 C CA . SER A 1 96 ? 9.924 -6.026 -12.012 1.00 94.50 96 SER A CA 1
ATOM 761 C C . SER A 1 96 ? 10.859 -6.414 -10.864 1.00 94.50 96 SER A C 1
ATOM 763 O O . SER A 1 96 ? 12.073 -6.382 -11.029 1.00 94.50 96 SER A O 1
ATOM 765 N N . LEU A 1 97 ? 10.317 -6.884 -9.734 1.00 88.75 97 LEU A N 1
ATOM 766 C CA . LEU A 1 97 ? 11.085 -7.230 -8.530 1.00 88.75 97 LEU A CA 1
ATOM 767 C C . LEU A 1 97 ? 11.969 -8.477 -8.700 1.00 88.75 97 LEU A C 1
ATOM 769 O O . LEU A 1 97 ? 12.875 -8.697 -7.903 1.00 88.75 97 LEU A O 1
ATOM 773 N N . LYS A 1 98 ? 11.746 -9.304 -9.728 1.00 89.00 98 LYS A N 1
ATOM 774 C CA . LYS A 1 98 ? 12.703 -10.356 -10.115 1.00 89.00 98 LYS A CA 1
ATOM 775 C C . LYS A 1 98 ? 13.978 -9.781 -10.730 1.00 89.00 98 LYS A C 1
ATOM 777 O O . LYS A 1 98 ? 15.030 -10.392 -10.590 1.00 89.00 98 LYS A O 1
ATOM 782 N N . LEU A 1 99 ? 13.869 -8.651 -11.427 1.00 84.56 99 LEU A N 1
ATOM 783 C CA . LEU A 1 99 ? 14.988 -7.967 -12.076 1.00 84.56 99 LEU A CA 1
ATOM 784 C C . LEU A 1 99 ? 15.637 -6.944 -11.134 1.00 84.56 99 LEU A C 1
ATOM 786 O O . LEU A 1 99 ? 16.857 -6.865 -11.069 1.00 84.56 99 LEU A O 1
ATOM 790 N N . LEU A 1 100 ? 14.817 -6.206 -10.381 1.00 85.31 100 LEU A N 1
ATOM 791 C CA . LEU A 1 100 ? 15.236 -5.204 -9.405 1.00 85.31 100 LEU A CA 1
ATOM 792 C C . LEU A 1 100 ? 14.521 -5.436 -8.057 1.00 85.31 100 LEU A C 1
ATOM 794 O O . LEU A 1 100 ? 13.527 -4.772 -7.754 1.00 85.31 100 LEU A O 1
ATOM 798 N N . PRO A 1 101 ? 14.993 -6.394 -7.240 1.00 84.00 101 PRO A N 1
ATOM 799 C CA . PRO A 1 101 ? 14.339 -6.787 -5.987 1.00 84.00 101 PRO A CA 1
ATOM 800 C C . PRO A 1 101 ? 14.332 -5.710 -4.898 1.00 84.00 101 PRO A C 1
ATOM 802 O O . PRO A 1 101 ? 13.530 -5.780 -3.969 1.00 84.00 101 PRO A O 1
ATOM 805 N N . GLU A 1 102 ? 15.220 -4.728 -5.005 1.00 77.44 102 GLU A N 1
ATOM 806 C CA . GLU A 1 102 ? 15.517 -3.717 -3.986 1.00 77.44 102 GLU A CA 1
ATOM 807 C C . GLU A 1 102 ? 14.869 -2.369 -4.351 1.00 77.44 102 GLU A C 1
ATOM 809 O O . GLU A 1 102 ? 15.460 -1.302 -4.211 1.00 77.44 102 GLU A O 1
ATOM 814 N N . ASN A 1 103 ? 13.633 -2.410 -4.860 1.00 86.19 103 ASN A N 1
ATOM 815 C CA . ASN A 1 103 ? 12.867 -1.220 -5.226 1.00 86.19 103 ASN A CA 1
ATOM 816 C C . ASN A 1 103 ? 11.850 -0.864 -4.123 1.00 86.19 103 ASN A C 1
ATOM 818 O O . ASN A 1 103 ? 10.705 -1.334 -4.173 1.00 86.19 103 ASN A O 1
ATOM 822 N N . PRO A 1 104 ? 12.210 -0.022 -3.130 1.00 8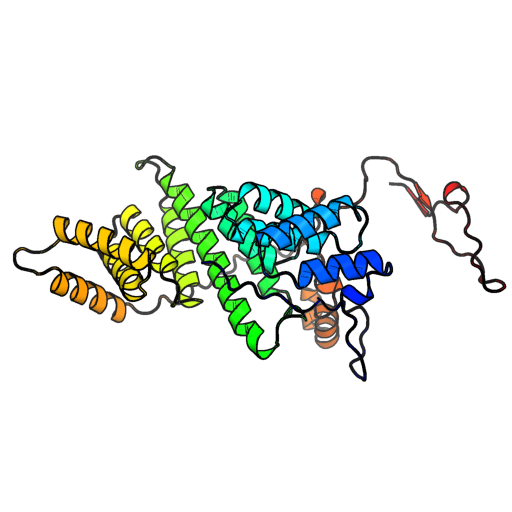4.75 104 PRO A N 1
ATOM 823 C CA . PRO A 1 104 ? 11.314 0.302 -2.022 1.00 84.75 104 PRO A CA 1
ATOM 824 C C . PRO A 1 104 ? 10.019 0.974 -2.486 1.00 84.75 104 PRO A C 1
ATOM 826 O O . PRO A 1 104 ? 8.964 0.727 -1.908 1.00 84.75 104 PRO A O 1
ATOM 829 N N . LEU A 1 105 ? 10.062 1.789 -3.548 1.00 87.94 105 LEU A N 1
ATOM 830 C CA . LEU A 1 105 ? 8.879 2.496 -4.055 1.00 87.94 105 LEU A CA 1
ATOM 831 C C . LEU A 1 105 ? 7.828 1.521 -4.598 1.00 87.94 105 LEU A C 1
ATOM 833 O O . LEU A 1 105 ? 6.624 1.708 -4.385 1.00 87.94 105 LEU A O 1
ATOM 837 N N . LEU A 1 106 ? 8.278 0.477 -5.296 1.00 92.62 106 LEU A N 1
ATOM 838 C CA . LEU A 1 106 ? 7.402 -0.584 -5.772 1.00 92.62 106 LEU A CA 1
ATOM 839 C C . LEU A 1 106 ? 6.958 -1.496 -4.621 1.00 92.62 106 LEU A C 1
ATOM 841 O O . LEU A 1 106 ? 5.766 -1.776 -4.519 1.00 92.62 106 LEU A O 1
ATOM 845 N N . LEU A 1 107 ? 7.866 -1.891 -3.721 1.00 94.62 107 LEU A N 1
ATOM 846 C CA . LEU A 1 107 ? 7.548 -2.748 -2.572 1.00 94.62 107 LEU A CA 1
ATOM 847 C C . LEU A 1 107 ? 6.469 -2.140 -1.660 1.00 94.62 107 LEU A C 1
ATOM 849 O O . LEU A 1 107 ? 5.548 -2.856 -1.270 1.00 94.62 107 LEU A O 1
ATOM 853 N N . VAL A 1 108 ? 6.512 -0.827 -1.380 1.00 94.50 108 VAL A N 1
ATOM 854 C CA . VAL A 1 108 ? 5.448 -0.136 -0.620 1.00 94.50 108 VAL A CA 1
ATOM 855 C C . VAL A 1 108 ? 4.093 -0.280 -1.316 1.00 94.50 108 VAL A C 1
ATOM 857 O O . VAL A 1 108 ? 3.092 -0.614 -0.681 1.00 94.50 108 VAL A O 1
ATOM 860 N N . SER A 1 109 ? 4.059 -0.051 -2.631 1.00 94.12 109 SER A N 1
ATOM 861 C CA . SER A 1 109 ? 2.824 -0.115 -3.424 1.00 94.12 109 SER A CA 1
ATOM 862 C C . SER A 1 109 ? 2.260 -1.540 -3.465 1.00 94.12 109 SER A C 1
ATOM 864 O O . SER A 1 109 ? 1.059 -1.750 -3.305 1.00 94.12 109 SER A O 1
ATOM 866 N N . VAL A 1 110 ? 3.140 -2.530 -3.627 1.00 96.31 110 VAL A N 1
ATOM 867 C CA . VAL A 1 110 ? 2.804 -3.958 -3.621 1.00 96.31 110 VAL A CA 1
ATOM 868 C C . VAL A 1 110 ? 2.256 -4.392 -2.267 1.00 96.31 110 VAL A C 1
ATOM 870 O O . VAL A 1 110 ? 1.234 -5.075 -2.232 1.00 96.31 110 VAL A O 1
ATOM 873 N N . ALA A 1 111 ? 2.868 -3.952 -1.166 1.00 97.38 111 ALA A N 1
ATOM 874 C CA . ALA A 1 111 ? 2.413 -4.288 0.177 1.00 97.38 111 ALA A CA 1
ATOM 875 C C . ALA A 1 111 ? 0.982 -3.792 0.451 1.00 97.38 111 ALA A C 1
ATOM 877 O O . ALA A 1 111 ? 0.167 -4.545 0.990 1.00 97.38 111 ALA A O 1
ATOM 878 N N . ASP A 1 112 ? 0.635 -2.564 0.039 1.00 94.19 112 ASP A N 1
ATOM 879 C CA . ASP A 1 112 ? -0.739 -2.053 0.180 1.00 94.19 112 ASP A CA 1
ATOM 880 C C . ASP A 1 112 ? -1.732 -2.880 -0.653 1.0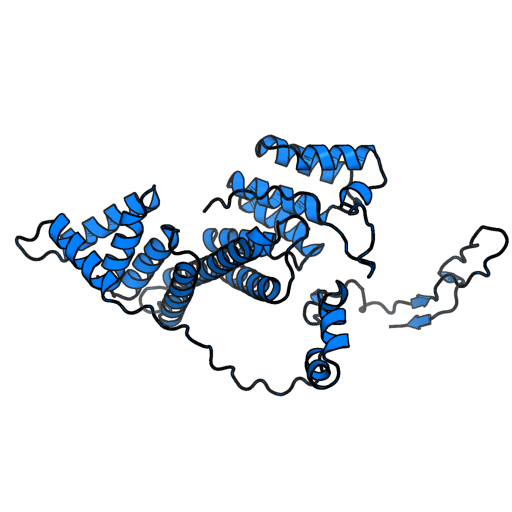0 94.19 112 ASP A C 1
ATOM 882 O O . ASP A 1 112 ? -2.782 -3.291 -0.151 1.00 94.19 112 ASP A O 1
ATOM 886 N N . VAL A 1 113 ? -1.389 -3.200 -1.906 1.00 96.25 113 VAL A N 1
ATOM 887 C CA . VAL A 1 113 ? -2.239 -4.028 -2.778 1.00 96.25 113 VAL A CA 1
ATOM 888 C C . VAL A 1 113 ? -2.432 -5.430 -2.199 1.00 96.25 113 VAL A C 1
ATOM 890 O O . VAL A 1 113 ? -3.568 -5.890 -2.084 1.00 96.25 113 VAL A O 1
ATOM 893 N N . GLN A 1 114 ? -1.358 -6.097 -1.776 1.00 97.81 114 GLN A N 1
ATOM 894 C CA . GLN A 1 114 ? -1.419 -7.417 -1.145 1.00 97.81 114 GLN A CA 1
ATOM 895 C C . GLN A 1 114 ? -2.291 -7.392 0.114 1.00 97.81 114 GLN A C 1
ATOM 897 O O . GLN A 1 114 ? -3.144 -8.266 0.288 1.00 97.81 114 GLN A O 1
ATOM 902 N N . ALA A 1 115 ? -2.147 -6.370 0.964 1.00 95.50 115 ALA A N 1
ATOM 903 C CA . ALA A 1 115 ? -2.947 -6.235 2.176 1.00 95.50 115 ALA A CA 1
ATOM 904 C C . ALA A 1 115 ? -4.441 -6.050 1.853 1.00 95.50 115 ALA A C 1
ATOM 906 O O . ALA A 1 115 ? -5.291 -6.652 2.512 1.00 95.50 115 ALA A O 1
ATOM 907 N N . ARG A 1 116 ? -4.777 -5.272 0.814 1.00 91.56 116 ARG A N 1
ATOM 908 C CA . ARG A 1 116 ? -6.159 -5.102 0.323 1.00 91.56 116 ARG A CA 1
ATOM 909 C C . ARG A 1 116 ? -6.745 -6.390 -0.250 1.00 91.56 116 ARG A C 1
ATOM 911 O O . ARG A 1 116 ? -7.917 -6.666 -0.018 1.00 91.56 116 ARG A O 1
ATOM 918 N N . GLN A 1 117 ? -5.938 -7.175 -0.962 1.00 94.38 117 GLN A N 1
ATOM 919 C CA . GLN A 1 117 ? -6.333 -8.467 -1.536 1.00 94.38 117 GLN A CA 1
ATOM 920 C C . GLN A 1 117 ? -6.352 -9.607 -0.504 1.00 94.38 117 GLN A C 1
ATOM 922 O O . GLN A 1 117 ? -6.709 -10.738 -0.820 1.00 94.38 117 GLN A O 1
ATOM 927 N N . GLY A 1 118 ? -5.974 -9.333 0.747 1.00 92.62 118 GLY A N 1
ATOM 928 C CA . GLY A 1 118 ? -5.948 -10.335 1.803 1.00 92.62 118 GLY A CA 1
ATOM 929 C C . GLY A 1 118 ? -4.764 -11.307 1.728 1.00 92.62 118 GLY A C 1
ATOM 930 O O . GLY A 1 118 ? -4.773 -12.332 2.417 1.00 92.62 118 GLY A O 1
ATOM 931 N N . LEU A 1 119 ? -3.725 -10.979 0.969 1.00 95.56 119 LEU A N 1
ATOM 932 C CA . LEU A 1 119 ? -2.461 -11.710 0.912 1.00 95.56 119 LEU A CA 1
ATOM 933 C C . LEU A 1 119 ? -1.569 -11.284 2.094 1.00 95.56 119 LEU A C 1
ATOM 935 O O . LEU A 1 119 ? -0.516 -10.683 1.905 1.00 95.56 119 LEU A O 1
ATOM 939 N N . THR A 1 120 ? -2.021 -11.541 3.327 1.00 94.94 120 THR A N 1
ATOM 940 C CA . THR A 1 120 ? -1.490 -10.902 4.551 1.00 94.94 120 THR A CA 1
ATOM 941 C C . THR A 1 120 ? -0.016 -11.193 4.795 1.00 94.94 120 THR A C 1
ATOM 943 O O . THR A 1 120 ? 0.738 -10.264 5.066 1.00 94.94 120 THR A O 1
ATOM 946 N N . GLN A 1 121 ? 0.423 -12.439 4.609 1.00 94.06 121 GLN A N 1
ATOM 947 C CA . GLN A 1 121 ? 1.837 -12.787 4.771 1.00 94.06 121 GLN A CA 1
ATOM 948 C C . GLN A 1 121 ? 2.737 -12.131 3.722 1.00 94.06 121 GLN A C 1
ATOM 950 O O . GLN A 1 121 ? 3.828 -11.669 4.046 1.00 94.06 121 GLN A O 1
ATO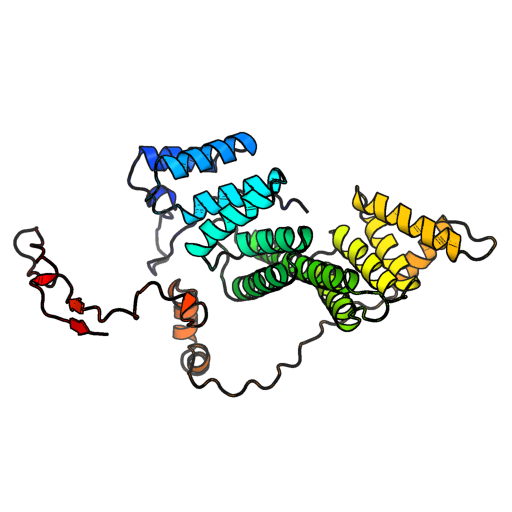M 955 N N . GLN A 1 122 ? 2.275 -12.052 2.471 1.00 94.75 122 GLN A N 1
ATOM 956 C CA . GLN A 1 122 ? 3.039 -11.402 1.405 1.00 94.75 122 GLN A CA 1
ATOM 957 C C . GLN A 1 122 ? 3.131 -9.894 1.659 1.00 94.75 122 GLN A C 1
ATOM 959 O O . GLN A 1 122 ? 4.218 -9.334 1.572 1.00 94.75 122 GLN A O 1
ATOM 964 N N . ALA A 1 123 ? 2.021 -9.275 2.074 1.00 97.00 123 ALA A N 1
ATOM 965 C CA . ALA A 1 123 ? 1.982 -7.869 2.459 1.00 97.00 123 ALA A CA 1
ATOM 966 C C . ALA A 1 123 ? 2.946 -7.558 3.608 1.00 97.00 123 ALA A C 1
ATOM 968 O O . ALA A 1 123 ? 3.664 -6.561 3.556 1.00 97.00 123 ALA A O 1
ATOM 969 N N . GLU A 1 124 ? 2.983 -8.414 4.635 1.00 95.00 124 GLU A N 1
ATOM 970 C CA . GLU A 1 124 ? 3.920 -8.268 5.748 1.00 95.00 124 GLU A CA 1
ATOM 971 C C . GLU A 1 124 ? 5.373 -8.353 5.274 1.00 95.00 124 GLU A C 1
ATOM 973 O O . GLU A 1 124 ? 6.180 -7.496 5.639 1.00 95.00 124 GLU A O 1
ATOM 978 N N . GLN A 1 125 ? 5.698 -9.337 4.432 1.00 93.44 125 GLN A N 1
ATOM 979 C CA . GLN A 1 125 ? 7.042 -9.489 3.884 1.00 93.44 125 GLN A CA 1
ATOM 980 C C . GLN A 1 125 ? 7.454 -8.261 3.060 1.00 93.44 125 GLN A C 1
ATOM 982 O O . GLN A 1 125 ? 8.480 -7.649 3.351 1.00 93.44 125 GLN A O 1
ATOM 987 N N . SER A 1 126 ? 6.636 -7.849 2.086 1.00 94.81 126 SER A N 1
ATOM 988 C CA . SER A 1 126 ? 6.940 -6.706 1.219 1.00 94.81 126 SER A CA 1
ATOM 989 C C . SER A 1 126 ? 7.034 -5.386 1.991 1.00 94.81 126 SER A C 1
ATOM 991 O O . SER A 1 126 ? 7.926 -4.586 1.713 1.00 94.81 126 SER A O 1
ATOM 993 N N . ALA A 1 127 ? 6.185 -5.159 3.001 1.00 96.62 127 ALA A N 1
ATOM 994 C CA . ALA A 1 127 ? 6.261 -3.957 3.833 1.00 96.62 127 ALA A CA 1
ATOM 995 C C . ALA A 1 127 ? 7.535 -3.916 4.693 1.00 96.62 127 ALA A C 1
ATOM 997 O O . ALA A 1 127 ? 8.144 -2.857 4.844 1.00 96.62 127 ALA A O 1
ATOM 998 N N . ARG A 1 128 ? 7.950 -5.056 5.262 1.00 94.06 128 ARG A N 1
ATOM 999 C CA . ARG A 1 128 ? 9.180 -5.148 6.065 1.00 94.06 128 ARG A CA 1
ATOM 1000 C C . ARG A 1 128 ? 10.430 -4.979 5.215 1.00 94.06 128 ARG A C 1
ATOM 1002 O O . ARG A 1 128 ? 11.330 -4.255 5.631 1.00 94.06 128 ARG A O 1
ATOM 1009 N N . GLU A 1 129 ? 10.466 -5.600 4.037 1.00 88.50 129 GLU A N 1
ATOM 1010 C CA . GLU A 1 129 ? 11.536 -5.386 3.060 1.00 88.50 129 GLU A CA 1
ATOM 1011 C C . GLU A 1 129 ? 11.621 -3.905 2.692 1.00 88.50 129 GLU A C 1
ATOM 1013 O O . GLU A 1 129 ? 12.678 -3.301 2.844 1.00 88.50 129 GLU A O 1
ATOM 1018 N N . ALA A 1 130 ? 10.495 -3.276 2.341 1.00 90.81 130 ALA A N 1
ATOM 1019 C CA . ALA A 1 130 ? 10.476 -1.854 2.025 1.00 90.81 130 ALA A CA 1
ATOM 1020 C C . ALA A 1 130 ? 10.977 -0.970 3.177 1.00 90.81 130 ALA A C 1
ATOM 1022 O O . ALA A 1 130 ? 11.728 -0.033 2.929 1.00 90.81 130 ALA A O 1
ATOM 1023 N N . LEU A 1 131 ? 10.596 -1.248 4.431 1.00 90.88 131 LEU A N 1
ATOM 1024 C CA . LEU A 1 131 ? 11.113 -0.515 5.596 1.00 90.88 131 LEU A CA 1
ATOM 1025 C C . LEU A 1 131 ? 12.631 -0.681 5.749 1.00 90.88 131 LEU A C 1
ATOM 1027 O O . LEU A 1 131 ? 13.324 0.299 6.021 1.00 90.88 131 LEU A O 1
ATOM 1031 N N . GLY A 1 132 ? 13.144 -1.898 5.548 1.00 86.69 132 GLY A N 1
ATOM 1032 C CA . GLY A 1 132 ? 14.580 -2.174 5.549 1.00 86.69 132 GLY A CA 1
ATOM 1033 C C . GLY A 1 132 ? 15.315 -1.381 4.468 1.00 86.69 132 GLY A C 1
ATOM 1034 O O . GLY A 1 132 ? 16.297 -0.700 4.764 1.00 86.69 132 GLY A O 1
ATOM 1035 N N . GLU A 1 133 ? 14.796 -1.391 3.241 1.00 83.88 133 GLU A N 1
ATOM 1036 C CA . GLU A 1 133 ? 15.392 -0.665 2.119 1.00 83.88 133 GLU A CA 1
ATOM 1037 C C . GLU A 1 133 ? 15.299 0.857 2.289 1.00 83.88 133 GLU A C 1
ATOM 1039 O O . GLU A 1 133 ? 16.275 1.570 2.066 1.00 83.88 133 GLU A O 1
ATOM 1044 N N . LEU A 1 134 ? 14.172 1.386 2.774 1.00 84.12 134 LEU A N 1
ATOM 1045 C CA . LEU A 1 134 ? 14.023 2.816 3.066 1.00 84.12 134 LEU A CA 1
ATOM 1046 C C . LEU A 1 134 ? 14.989 3.284 4.158 1.00 84.12 134 LEU A C 1
ATOM 1048 O O . LEU A 1 134 ? 15.461 4.422 4.109 1.00 84.12 134 LEU A O 1
ATOM 1052 N N . ALA A 1 135 ? 15.293 2.436 5.142 1.00 83.62 135 ALA A N 1
ATOM 1053 C CA . ALA A 1 135 ? 16.263 2.747 6.185 1.00 83.62 135 ALA A CA 1
ATOM 1054 C C . ALA A 1 135 ? 17.704 2.790 5.650 1.00 83.62 135 ALA A C 1
ATOM 1056 O O . ALA A 1 135 ? 18.486 3.624 6.107 1.00 83.62 135 ALA A O 1
ATOM 1057 N N . ARG A 1 136 ? 18.037 1.924 4.685 1.00 75.56 136 ARG A N 1
ATOM 1058 C CA . ARG A 1 136 ? 19.397 1.744 4.153 1.00 75.56 136 ARG A CA 1
ATOM 1059 C C . ARG A 1 136 ? 19.727 2.658 2.975 1.00 75.56 136 ARG A C 1
ATOM 1061 O O . ARG A 1 136 ? 20.874 3.081 2.850 1.00 75.56 136 ARG A O 1
ATOM 1068 N N . PHE A 1 137 ? 18.763 2.952 2.104 1.00 68.69 137 PHE A N 1
ATOM 1069 C CA . PHE A 1 137 ? 19.039 3.634 0.844 1.00 68.69 137 PHE A CA 1
ATOM 1070 C C . PHE A 1 137 ? 18.969 5.152 0.919 1.00 68.69 137 PHE A C 1
ATOM 1072 O O . PHE A 1 137 ? 18.117 5.755 1.580 1.00 68.69 137 PHE A O 1
ATOM 1079 N N . ALA A 1 138 ? 19.875 5.770 0.160 1.00 66.94 138 ALA A N 1
ATOM 1080 C CA . ALA A 1 138 ? 19.770 7.175 -0.175 1.00 66.94 138 ALA A CA 1
ATOM 1081 C C . ALA A 1 138 ? 18.572 7.420 -1.100 1.00 66.94 138 ALA A C 1
ATOM 1083 O O . ALA A 1 138 ? 18.015 6.518 -1.727 1.00 66.94 138 ALA A O 1
ATOM 1084 N N . ARG A 1 139 ? 18.193 8.691 -1.182 1.00 76.62 139 ARG A N 1
ATOM 1085 C CA . ARG A 1 139 ? 17.168 9.195 -2.086 1.00 76.62 139 ARG A CA 1
ATOM 1086 C C . ARG A 1 139 ? 17.441 8.764 -3.538 1.00 76.62 139 ARG A C 1
ATOM 1088 O O . ARG A 1 139 ? 18.550 9.001 -4.014 1.00 76.62 139 ARG A O 1
ATOM 1095 N N . PRO A 1 140 ? 16.444 8.253 -4.281 1.00 70.25 140 PRO A N 1
ATOM 1096 C CA . PRO A 1 140 ? 16.565 8.096 -5.729 1.00 70.25 140 PRO A CA 1
ATOM 1097 C C . PRO A 1 140 ? 16.848 9.441 -6.406 1.00 70.25 140 PRO A C 1
ATOM 1099 O O . PRO A 1 140 ? 16.198 10.433 -6.072 1.00 70.25 140 PRO A O 1
ATOM 1102 N N . ALA A 1 141 ? 17.771 9.480 -7.373 1.00 62.97 141 ALA A N 1
ATOM 1103 C CA . ALA A 1 141 ? 18.207 10.716 -8.038 1.00 62.97 141 ALA A CA 1
ATOM 1104 C C . ALA A 1 141 ? 17.041 11.582 -8.557 1.00 62.97 141 ALA A C 1
ATOM 1106 O O . ALA A 1 141 ? 17.060 12.803 -8.407 1.00 62.97 141 ALA A O 1
ATOM 1107 N N . SER A 1 142 ? 15.983 10.924 -9.033 1.00 63.78 142 SER A N 1
ATOM 1108 C CA . SER A 1 142 ? 14.737 11.500 -9.546 1.00 63.78 142 SER A CA 1
ATOM 1109 C C . SER A 1 142 ? 13.936 12.354 -8.551 1.00 63.78 142 SER A C 1
ATOM 1111 O O . SER A 1 142 ? 13.169 13.230 -8.943 1.00 63.78 142 SER A O 1
ATOM 1113 N N . ILE A 1 143 ? 14.100 12.138 -7.246 1.00 67.81 143 ILE A N 1
ATOM 1114 C CA . ILE A 1 143 ? 13.349 12.856 -6.207 1.00 67.81 143 ILE A CA 1
ATOM 1115 C C . ILE A 1 143 ? 14.182 14.038 -5.711 1.00 67.81 143 ILE A C 1
ATOM 1117 O O . ILE A 1 143 ? 15.290 13.806 -5.281 1.00 67.81 143 ILE A O 1
ATOM 1121 N N . PRO A 1 144 ? 13.705 15.288 -5.641 1.00 76.12 144 PRO A N 1
ATOM 1122 C CA . PRO A 1 144 ? 14.506 16.388 -5.090 1.00 76.12 144 PRO A CA 1
ATOM 1123 C C . PRO A 1 144 ? 14.931 16.159 -3.628 1.00 76.12 144 PRO A C 1
ATOM 1125 O O . PRO A 1 144 ? 14.142 15.672 -2.816 1.00 76.12 144 PRO A O 1
ATOM 1128 N N . GLU A 1 145 ? 16.148 16.571 -3.254 1.00 74.25 145 GLU A N 1
ATOM 1129 C CA . GLU A 1 145 ? 16.703 16.374 -1.900 1.00 74.25 145 GLU A CA 1
ATOM 1130 C C . GLU A 1 145 ? 15.799 16.915 -0.793 1.00 74.25 145 GLU A C 1
ATOM 1132 O O . GLU A 1 145 ? 15.496 16.208 0.167 1.00 74.25 145 GLU A O 1
ATOM 1137 N N . GLN A 1 146 ? 15.269 18.122 -0.984 1.00 78.06 146 GLN A N 1
ATOM 1138 C CA . GLN A 1 146 ? 14.351 18.757 -0.037 1.00 78.06 146 GLN A CA 1
ATOM 1139 C C . GLN A 1 146 ? 13.040 17.970 0.153 1.00 78.06 146 GLN A C 1
ATOM 1141 O O . GLN A 1 146 ? 12.427 18.030 1.217 1.00 78.06 146 GLN A O 1
ATOM 1146 N N . GLY A 1 147 ? 12.597 17.225 -0.866 1.00 82.88 147 GLY A N 1
ATOM 1147 C CA . GLY A 1 147 ? 11.352 16.453 -0.833 1.00 82.88 147 GLY A CA 1
ATOM 1148 C C . GLY A 1 147 ? 11.496 15.068 -0.201 1.00 82.88 147 GLY A C 1
ATOM 1149 O O . GLY A 1 147 ? 10.512 14.498 0.276 1.00 82.88 147 GLY A O 1
ATOM 1150 N N . TRP A 1 148 ? 12.712 14.524 -0.157 1.00 85.44 148 TRP A N 1
ATOM 1151 C CA . TRP A 1 148 ? 12.941 13.141 0.249 1.00 85.44 148 TRP A CA 1
ATOM 1152 C C . TRP A 1 148 ? 12.583 12.813 1.693 1.00 85.44 148 TRP A C 1
ATOM 1154 O O . TRP A 1 148 ? 11.889 11.816 1.881 1.00 85.44 148 TRP A O 1
ATOM 1164 N N . PRO A 1 149 ? 12.945 13.615 2.712 1.00 88.75 149 PRO A N 1
ATOM 1165 C CA . PRO A 1 149 ? 12.556 13.305 4.086 1.00 88.75 149 PRO A CA 1
ATOM 1166 C C . PRO A 1 149 ? 11.038 13.184 4.256 1.00 88.75 149 PRO A C 1
ATOM 1168 O O . PRO A 1 149 ? 10.557 12.345 5.014 1.00 88.75 149 PRO A O 1
ATOM 1171 N N . ASN A 1 150 ? 10.272 14.002 3.527 1.00 89.00 150 ASN A N 1
ATOM 1172 C CA . ASN A 1 150 ? 8.814 13.947 3.554 1.00 89.00 150 ASN A CA 1
ATOM 1173 C C . ASN A 1 150 ? 8.272 12.705 2.850 1.00 89.00 150 ASN A C 1
ATOM 1175 O O . ASN A 1 150 ? 7.423 12.016 3.414 1.00 89.00 150 ASN A O 1
ATOM 1179 N N . LEU A 1 151 ? 8.779 12.405 1.654 1.00 87.50 151 LEU A N 1
ATOM 1180 C CA . LEU A 1 151 ? 8.366 11.225 0.903 1.00 87.50 151 LEU A CA 1
ATOM 1181 C C . LEU A 1 151 ? 8.727 9.933 1.643 1.00 87.50 151 LEU A C 1
ATOM 1183 O O . LEU A 1 151 ? 7.870 9.073 1.809 1.00 87.50 151 LEU A O 1
ATOM 1187 N N . LYS A 1 152 ? 9.958 9.815 2.152 1.00 88.69 152 LYS A N 1
ATOM 1188 C CA . LYS A 1 152 ? 10.405 8.666 2.946 1.00 88.69 152 LYS A CA 1
ATOM 1189 C C . LYS A 1 152 ? 9.479 8.426 4.138 1.00 88.69 152 LYS A C 1
ATOM 1191 O O . LYS A 1 152 ? 8.988 7.316 4.301 1.00 88.69 152 LYS A O 1
ATOM 1196 N N . ARG A 1 153 ? 9.142 9.477 4.894 1.00 93.25 153 ARG A N 1
ATOM 1197 C CA . ARG A 1 153 ? 8.188 9.391 6.011 1.00 93.25 153 ARG A CA 1
ATOM 1198 C C . ARG A 1 153 ? 6.808 8.887 5.575 1.00 93.25 153 ARG A C 1
ATOM 1200 O O . ARG A 1 153 ? 6.196 8.089 6.277 1.00 93.25 153 ARG A O 1
ATOM 1207 N N . GLN A 1 154 ? 6.303 9.344 4.427 1.00 91.69 154 GLN A N 1
ATOM 1208 C CA . GLN A 1 154 ? 5.016 8.890 3.881 1.00 91.69 154 GLN A CA 1
ATOM 1209 C C . GLN A 1 154 ? 5.058 7.425 3.425 1.00 91.69 154 GLN A C 1
ATOM 1211 O O . GLN A 1 154 ? 4.092 6.688 3.630 1.00 91.69 154 GLN A O 1
ATOM 1216 N N . LEU A 1 155 ? 6.170 6.991 2.831 1.00 93.19 155 LEU A N 1
ATOM 1217 C CA . LEU A 1 155 ? 6.382 5.600 2.434 1.00 93.19 155 LEU A CA 1
ATOM 1218 C C . LEU A 1 155 ? 6.472 4.688 3.662 1.00 93.19 155 LEU A C 1
ATOM 1220 O O . LEU A 1 155 ? 5.791 3.669 3.706 1.00 93.19 155 LEU A O 1
ATOM 1224 N N . GLU A 1 156 ? 7.211 5.094 4.697 1.00 96.00 156 GLU A N 1
ATOM 1225 C CA . GLU A 1 156 ? 7.260 4.391 5.985 1.00 96.00 156 GLU A CA 1
ATOM 1226 C C . GLU A 1 156 ? 5.861 4.288 6.613 1.00 96.00 156 GLU A C 1
ATOM 1228 O O . GLU A 1 156 ? 5.443 3.199 7.010 1.00 96.00 156 GLU A O 1
ATOM 1233 N N . ALA A 1 157 ? 5.094 5.387 6.631 1.00 95.56 157 ALA A N 1
ATOM 1234 C CA . ALA A 1 157 ? 3.710 5.379 7.106 1.00 95.56 157 ALA A CA 1
ATOM 1235 C C . ALA A 1 157 ? 2.843 4.370 6.338 1.00 95.56 157 ALA A C 1
ATOM 1237 O O . ALA A 1 157 ? 2.046 3.652 6.940 1.00 95.56 157 ALA A O 1
ATOM 1238 N N . SER A 1 158 ? 3.026 4.290 5.018 1.00 96.31 158 SER A N 1
ATOM 1239 C CA . SER A 1 158 ? 2.296 3.366 4.145 1.00 96.31 158 SER A CA 1
ATOM 1240 C C . SER A 1 158 ? 2.663 1.906 4.425 1.00 96.31 158 SER A C 1
ATOM 1242 O O . SER A 1 158 ? 1.774 1.058 4.480 1.00 96.31 158 SER A O 1
ATOM 1244 N N . CYS A 1 159 ? 3.940 1.603 4.689 1.00 97.50 159 CYS A N 1
ATOM 1245 C CA . CYS A 1 159 ? 4.369 0.267 5.111 1.00 97.50 159 CYS A CA 1
ATOM 1246 C C . CYS A 1 159 ? 3.719 -0.144 6.435 1.00 97.50 159 CYS A C 1
ATOM 1248 O O . CYS A 1 159 ? 3.159 -1.236 6.540 1.00 97.50 159 CYS A O 1
ATOM 1250 N N . TYR A 1 160 ? 3.749 0.734 7.441 1.00 98.44 160 TYR A N 1
ATOM 1251 C CA . TYR A 1 160 ? 3.101 0.464 8.724 1.00 98.44 160 TYR A CA 1
ATOM 1252 C C . TYR A 1 160 ? 1.586 0.319 8.583 1.00 98.44 160 TYR A C 1
ATOM 1254 O O . TYR A 1 160 ? 0.982 -0.556 9.199 1.00 98.44 160 TYR A O 1
ATOM 1262 N N . PHE A 1 161 ? 0.960 1.108 7.718 1.00 97.94 161 PHE A N 1
ATOM 1263 C CA . PHE A 1 161 ? -0.454 0.953 7.425 1.00 97.94 161 PHE A CA 1
ATOM 1264 C C . PHE A 1 161 ? -0.774 -0.398 6.763 1.00 97.94 161 PHE A C 1
ATOM 1266 O O . PHE A 1 161 ? -1.719 -1.070 7.181 1.00 97.94 161 PHE A O 1
ATOM 1273 N N . ALA A 1 162 ? 0.033 -0.844 5.793 1.00 97.81 162 ALA A N 1
ATOM 1274 C CA . ALA A 1 162 ? -0.113 -2.155 5.160 1.00 97.81 162 ALA A CA 1
ATOM 1275 C C . ALA A 1 162 ? 0.064 -3.304 6.169 1.00 97.81 162 ALA A C 1
ATOM 1277 O O . ALA A 1 162 ? -0.755 -4.225 6.191 1.00 97.81 162 ALA A O 1
ATOM 1278 N N . LEU A 1 163 ? 1.058 -3.213 7.063 1.00 98.12 163 LEU A N 1
ATOM 1279 C CA . LEU A 1 163 ? 1.257 -4.156 8.172 1.00 98.12 163 LEU A CA 1
ATOM 1280 C C . LEU A 1 163 ? 0.048 -4.190 9.114 1.00 98.12 163 LEU A C 1
ATOM 1282 O O . LEU A 1 163 ? -0.447 -5.263 9.463 1.00 98.12 163 LEU A O 1
ATOM 1286 N N . GLY A 1 164 ? -0.465 -3.015 9.486 1.00 97.44 164 GLY A N 1
ATOM 1287 C CA . GLY A 1 164 ? -1.658 -2.874 10.312 1.00 97.44 164 GLY A CA 1
ATOM 1288 C C . GLY A 1 164 ? -2.886 -3.522 9.674 1.00 97.44 164 GLY A C 1
ATOM 1289 O O . GLY A 1 164 ? -3.590 -4.301 10.322 1.00 97.44 164 GLY A O 1
ATOM 1290 N N . ARG A 1 165 ? -3.112 -3.263 8.382 1.00 97.25 165 ARG A N 1
ATOM 1291 C CA . ARG A 1 165 ? -4.198 -3.858 7.593 1.00 97.25 165 ARG A CA 1
ATOM 1292 C C . ARG A 1 165 ? -4.060 -5.369 7.477 1.00 97.25 165 ARG A C 1
ATOM 1294 O O . ARG A 1 165 ? -5.053 -6.063 7.676 1.00 97.25 165 ARG A O 1
ATOM 1301 N N . ALA A 1 166 ? -2.865 -5.871 7.178 1.00 96.44 166 ALA A N 1
ATOM 1302 C CA . ALA A 1 166 ? -2.610 -7.300 7.058 1.00 96.44 166 ALA A CA 1
ATOM 1303 C C . ALA A 1 166 ? -2.911 -8.027 8.377 1.00 96.44 166 ALA A C 1
ATOM 1305 O O . ALA A 1 166 ? -3.699 -8.971 8.387 1.00 96.44 166 ALA A O 1
ATOM 1306 N N . ALA A 1 167 ? -2.385 -7.518 9.495 1.00 95.69 167 ALA A N 1
ATOM 1307 C CA . ALA A 1 167 ? -2.608 -8.095 10.817 1.00 95.69 167 ALA A CA 1
ATOM 1308 C C . ALA A 1 167 ? -4.093 -8.061 11.233 1.00 95.69 167 ALA A C 1
ATOM 1310 O O . ALA A 1 167 ? -4.623 -9.069 11.703 1.00 95.69 167 ALA A O 1
ATOM 1311 N N . ALA A 1 168 ? -4.799 -6.947 10.997 1.00 94.69 168 ALA A N 1
ATOM 1312 C CA . ALA A 1 168 ? -6.239 -6.863 11.256 1.00 94.69 168 ALA A CA 1
ATOM 1313 C C . ALA A 1 168 ? -7.036 -7.845 10.384 1.00 94.69 168 ALA A C 1
ATOM 1315 O O . ALA A 1 168 ? -7.908 -8.554 10.883 1.00 94.69 168 ALA A O 1
ATOM 1316 N N . ALA A 1 169 ? -6.739 -7.909 9.084 1.00 93.38 169 ALA A N 1
ATOM 1317 C CA . ALA A 1 169 ? -7.434 -8.790 8.151 1.00 93.38 169 ALA A CA 1
ATOM 1318 C C . ALA A 1 169 ? -7.224 -10.274 8.483 1.00 93.38 169 ALA A C 1
ATOM 1320 O O . ALA A 1 169 ? -8.143 -11.073 8.305 1.00 93.38 169 ALA A O 1
ATOM 1321 N N . GLU A 1 170 ? -6.036 -10.644 8.956 1.00 91.62 170 GLU A N 1
ATOM 1322 C CA . GLU A 1 170 ? -5.731 -12.000 9.407 1.00 91.62 170 GLU A CA 1
ATOM 1323 C C . GLU A 1 170 ? -6.489 -12.341 10.692 1.00 91.62 170 GLU A C 1
ATOM 1325 O O . GLU A 1 170 ? -7.202 -13.344 10.745 1.00 91.62 170 GLU A O 1
ATOM 1330 N N . ALA A 1 171 ? -6.450 -11.453 11.688 1.00 91.69 171 ALA A N 1
ATOM 1331 C CA . ALA A 1 171 ? -7.157 -11.655 12.949 1.00 91.69 171 ALA A CA 1
ATOM 1332 C C . ALA A 1 171 ? -8.679 -11.773 12.781 1.00 91.69 171 ALA A C 1
ATOM 1334 O O . ALA A 1 171 ? -9.334 -12.520 13.508 1.00 91.69 171 ALA A O 1
ATOM 1335 N N . LEU A 1 172 ? -9.251 -11.025 11.833 1.00 86.81 172 LEU A N 1
ATOM 1336 C CA . LEU A 1 172 ? -10.691 -10.994 11.574 1.00 86.81 172 LEU A CA 1
ATOM 1337 C C . LEU A 1 172 ? -11.197 -12.178 10.739 1.00 86.81 172 LEU A C 1
ATOM 1339 O O . LEU A 1 172 ? -12.405 -12.412 10.722 1.00 86.81 172 LEU A O 1
ATOM 1343 N N . ARG A 1 173 ? -10.312 -12.932 10.071 1.00 86.00 173 ARG A N 1
ATOM 1344 C CA . ARG A 1 173 ? -10.684 -14.190 9.399 1.00 86.00 173 ARG A CA 1
ATOM 1345 C C . ARG A 1 173 ? -10.863 -15.347 10.371 1.00 86.00 173 ARG A C 1
ATOM 1347 O O . ARG A 1 173 ? -11.654 -16.244 10.090 1.00 86.00 173 ARG A O 1
ATOM 1354 N N . ALA A 1 174 ? -10.140 -15.337 11.489 1.00 78.88 174 ALA A N 1
ATOM 1355 C CA . ALA A 1 174 ? -10.277 -16.364 12.510 1.00 78.88 174 ALA A CA 1
ATOM 1356 C C . ALA A 1 174 ? -11.656 -16.270 13.203 1.00 78.88 174 ALA A C 1
ATOM 1358 O O . ALA A 1 174 ? -12.164 -15.164 13.436 1.00 78.88 174 ALA A O 1
ATOM 1359 N N . PRO A 1 175 ? -12.278 -17.406 13.574 1.00 75.44 175 PRO A N 1
ATOM 1360 C CA . PRO A 1 175 ? -13.489 -17.407 14.388 1.00 75.44 175 PRO A CA 1
ATOM 1361 C C . PRO A 1 175 ? -13.297 -16.596 15.675 1.00 75.44 175 PRO A C 1
ATOM 1363 O O . PRO A 1 175 ? -12.226 -16.609 16.271 1.00 75.44 175 PRO A O 1
ATOM 1366 N N . ALA A 1 176 ? -14.347 -15.931 16.169 1.00 70.69 176 ALA A N 1
ATOM 1367 C CA . ALA A 1 176 ? -14.240 -15.021 17.320 1.00 70.69 176 ALA A CA 1
ATOM 1368 C C . ALA A 1 176 ? -13.641 -15.659 18.594 1.00 70.69 176 ALA A C 1
ATOM 1370 O O . ALA A 1 176 ? -13.042 -14.953 19.399 1.00 70.69 176 ALA A O 1
ATOM 1371 N N . ARG A 1 177 ? -13.790 -16.980 18.770 1.00 67.25 177 ARG A N 1
ATOM 1372 C CA . ARG A 1 177 ? -13.233 -17.741 19.905 1.00 67.25 177 ARG A CA 1
ATOM 1373 C C . ARG A 1 177 ? -11.715 -17.950 19.818 1.00 67.25 177 ARG A C 1
ATOM 1375 O O . ARG A 1 177 ? -11.087 -18.165 20.843 1.00 67.25 177 ARG A O 1
ATOM 1382 N N . GLU A 1 178 ? -11.156 -17.855 18.617 1.00 69.25 178 GLU A N 1
ATOM 1383 C CA . GLU A 1 178 ? -9.734 -18.035 18.287 1.00 69.25 178 GLU A CA 1
ATOM 1384 C C . GLU A 1 178 ? -9.131 -16.744 17.717 1.00 69.25 178 GLU A C 1
ATOM 1386 O O . GLU A 1 178 ? -8.060 -16.750 17.115 1.00 69.25 178 GLU A O 1
ATOM 1391 N N . ARG A 1 179 ? -9.848 -15.622 17.865 1.00 72.38 179 ARG A N 1
ATOM 1392 C CA . ARG A 1 179 ? -9.438 -14.326 17.334 1.00 72.38 179 ARG A CA 1
ATOM 1393 C C . ARG A 1 179 ? -8.033 -14.021 17.838 1.00 72.38 179 ARG A C 1
ATOM 1395 O O . ARG A 1 179 ? -7.806 -13.997 19.044 1.00 72.38 179 ARG A O 1
ATOM 1402 N N . GLY A 1 180 ? -7.105 -13.799 16.910 1.00 79.75 180 GLY A N 1
ATOM 1403 C CA . GLY A 1 180 ? -5.713 -13.504 17.231 1.00 79.75 180 GLY A CA 1
ATOM 1404 C C . GLY A 1 180 ? -5.589 -12.144 17.911 1.00 79.75 180 GLY A C 1
ATOM 1405 O O . GLY A 1 180 ? -5.324 -11.149 17.243 1.00 79.75 180 GLY A O 1
ATOM 1406 N N . TRP A 1 181 ? -5.799 -12.085 19.227 1.00 87.25 181 TRP A N 1
ATOM 1407 C CA . TRP A 1 181 ? -5.667 -10.864 20.029 1.00 87.25 181 TRP A CA 1
ATOM 1408 C C . TRP A 1 181 ? -4.293 -10.224 19.829 1.00 87.25 181 TRP A C 1
ATOM 1410 O O . TRP A 1 181 ? -4.206 -9.015 19.626 1.00 87.25 181 TRP A O 1
ATOM 1420 N N . ASP A 1 182 ? -3.246 -11.044 19.745 1.00 89.56 182 ASP A N 1
ATOM 1421 C CA . ASP A 1 182 ? -1.885 -10.603 19.434 1.00 89.56 182 ASP A CA 1
ATOM 1422 C C . ASP A 1 182 ? -1.793 -9.909 18.069 1.00 89.56 182 ASP A C 1
ATOM 1424 O O . ASP A 1 182 ? -1.140 -8.877 17.938 1.00 89.56 182 ASP A O 1
ATOM 1428 N N . LEU A 1 183 ? -2.487 -10.424 17.048 1.00 91.62 183 LEU A N 1
ATOM 1429 C CA . LEU A 1 183 ? -2.532 -9.806 15.720 1.00 91.62 183 LEU A CA 1
ATOM 1430 C C . LEU A 1 183 ? -3.282 -8.469 15.743 1.00 91.62 183 LEU A C 1
ATOM 1432 O O . LEU A 1 183 ? -2.857 -7.519 15.090 1.00 91.62 183 LEU A O 1
ATOM 1436 N N . LEU A 1 184 ? -4.360 -8.357 16.520 1.00 93.31 184 LEU A N 1
ATOM 1437 C CA . LEU A 1 184 ? -5.084 -7.094 16.683 1.00 93.31 184 LEU A CA 1
ATOM 1438 C C . LEU A 1 184 ? -4.258 -6.054 17.456 1.00 93.31 184 LEU A C 1
ATOM 1440 O O . LEU A 1 184 ? -4.243 -4.887 17.072 1.00 93.31 184 LEU A O 1
ATOM 1444 N N . HIS A 1 185 ? -3.508 -6.462 18.482 1.00 92.81 185 HIS A N 1
ATOM 1445 C CA . HIS A 1 185 ? -2.568 -5.580 19.180 1.00 92.81 185 HIS A CA 1
ATOM 1446 C C . HIS A 1 185 ? -1.392 -5.155 18.291 1.00 92.81 185 HIS A C 1
ATOM 1448 O O . HIS A 1 185 ? -1.022 -3.982 18.278 1.00 92.81 185 HIS A O 1
ATOM 1454 N N . ARG A 1 186 ? -0.839 -6.071 17.484 1.00 94.12 186 ARG A N 1
ATOM 1455 C CA . ARG A 1 186 ? 0.159 -5.728 16.458 1.00 94.12 186 ARG A CA 1
ATOM 1456 C C . ARG A 1 186 ? -0.410 -4.739 15.446 1.00 94.12 186 ARG A C 1
ATOM 1458 O O . ARG A 1 186 ? 0.257 -3.763 15.116 1.00 94.12 186 ARG A O 1
ATOM 1465 N N . SER A 1 187 ? -1.642 -4.965 14.988 1.00 96.44 187 SER A N 1
ATOM 1466 C CA . SER A 1 187 ? -2.334 -4.055 14.078 1.00 96.44 187 SER A CA 1
ATOM 1467 C C . SER A 1 187 ? -2.445 -2.651 14.671 1.00 96.44 187 SER A C 1
ATOM 1469 O O . SER A 1 187 ? -2.033 -1.684 14.034 1.00 96.44 187 SER A O 1
ATOM 1471 N N . GLU A 1 188 ? -2.900 -2.534 15.919 1.00 95.25 188 GLU A N 1
ATOM 1472 C CA . GLU A 1 188 ? -2.976 -1.259 16.632 1.00 95.25 188 GLU A CA 1
ATOM 1473 C C . GLU A 1 188 ? -1.617 -0.548 16.720 1.00 95.25 188 GLU A C 1
ATOM 1475 O O . GLU A 1 188 ? -1.537 0.658 16.461 1.00 95.25 188 GLU A O 1
ATOM 1480 N N . ALA A 1 189 ? -0.551 -1.277 17.064 1.00 95.12 189 ALA A N 1
ATOM 1481 C CA . ALA A 1 189 ? 0.794 -0.717 17.164 1.00 95.12 189 ALA A CA 1
ATOM 1482 C C . ALA A 1 189 ? 1.273 -0.168 15.811 1.00 95.12 189 ALA A C 1
ATOM 1484 O O . ALA A 1 189 ? 1.715 0.980 15.729 1.00 95.12 189 ALA A O 1
ATOM 1485 N N . TYR A 1 190 ? 1.107 -0.942 14.734 1.00 97.75 190 TYR A N 1
ATOM 1486 C CA . TYR A 1 190 ? 1.463 -0.497 13.388 1.00 97.75 190 TYR A CA 1
ATOM 1487 C C . TYR A 1 190 ? 0.635 0.710 12.933 1.00 97.75 190 TYR A C 1
ATOM 1489 O O . TYR A 1 190 ? 1.187 1.665 12.394 1.00 97.75 190 TYR A O 1
ATOM 1497 N N . LEU A 1 191 ? -0.674 0.728 13.190 1.00 97.44 191 LEU A N 1
ATOM 1498 C CA . LEU A 1 191 ? -1.537 1.855 12.815 1.00 97.44 191 LEU A CA 1
ATOM 1499 C C . LEU A 1 191 ? -1.219 3.122 13.614 1.00 97.44 191 LEU A C 1
ATOM 1501 O O . LEU A 1 191 ? -1.330 4.229 13.088 1.00 97.44 191 LEU A O 1
ATOM 1505 N N . SER A 1 192 ? -0.786 2.975 14.864 1.00 95.81 192 SER A N 1
ATOM 1506 C CA . SER A 1 192 ? -0.327 4.099 15.683 1.00 95.81 192 SER A CA 1
ATOM 1507 C C . SER A 1 192 ? 0.946 4.719 15.106 1.00 95.81 192 SER A C 1
ATOM 1509 O O . SER A 1 192 ? 1.030 5.942 14.983 1.00 95.81 192 SER A O 1
ATOM 1511 N N . GLU A 1 193 ? 1.896 3.891 14.670 1.00 96.06 193 GLU A N 1
ATOM 1512 C CA . GLU A 1 193 ? 3.122 4.363 14.023 1.00 96.06 193 GLU A CA 1
ATOM 1513 C C . GLU A 1 193 ? 2.842 4.992 12.650 1.00 96.06 193 GLU A C 1
ATOM 1515 O O . GLU A 1 193 ? 3.331 6.083 12.350 1.00 96.06 193 GLU A O 1
ATOM 1520 N N . ALA A 1 194 ? 1.957 4.382 11.854 1.00 96.62 194 ALA A N 1
ATOM 1521 C CA . ALA A 1 194 ? 1.496 4.953 10.592 1.00 96.62 194 ALA A CA 1
ATOM 1522 C C . ALA A 1 194 ? 0.886 6.351 10.797 1.00 96.62 194 ALA A C 1
ATOM 1524 O O . ALA A 1 194 ? 1.218 7.289 10.074 1.00 96.62 194 ALA A O 1
ATOM 1525 N N . ARG A 1 195 ? 0.043 6.522 11.826 1.00 95.12 195 ARG A N 1
ATOM 1526 C CA . ARG A 1 195 ? -0.582 7.810 12.165 1.00 95.12 195 ARG A CA 1
ATOM 1527 C C . ARG A 1 195 ? 0.433 8.846 12.638 1.00 95.12 195 ARG A C 1
ATOM 1529 O O . ARG A 1 195 ? 0.284 10.023 12.324 1.00 95.12 195 ARG A O 1
ATOM 1536 N N . ARG A 1 196 ? 1.454 8.429 13.390 1.00 95.31 196 ARG A N 1
ATOM 1537 C CA . ARG A 1 196 ? 2.542 9.312 13.835 1.00 95.31 196 ARG A CA 1
ATOM 1538 C C . ARG A 1 196 ? 3.302 9.893 12.641 1.00 95.31 196 ARG A C 1
ATOM 1540 O O . ARG A 1 196 ? 3.657 11.069 12.651 1.00 95.31 196 ARG A O 1
ATOM 1547 N N . LEU A 1 197 ? 3.538 9.071 11.622 1.00 91.81 197 LEU A N 1
ATOM 1548 C CA . LEU A 1 197 ? 4.268 9.442 10.410 1.00 91.81 197 LEU A CA 1
ATOM 1549 C C . LEU A 1 197 ? 3.393 10.191 9.390 1.00 91.81 197 LEU A C 1
ATOM 1551 O O . LEU A 1 197 ? 3.896 11.063 8.679 1.00 91.81 197 LEU A O 1
ATOM 1555 N N . ASN A 1 198 ? 2.096 9.881 9.336 1.00 92.81 198 ASN A N 1
ATOM 1556 C CA . ASN A 1 198 ? 1.127 10.492 8.430 1.00 92.81 198 ASN A CA 1
ATOM 1557 C C . ASN A 1 198 ? -0.224 10.764 9.130 1.00 92.81 198 ASN A C 1
ATOM 1559 O O . ASN A 1 198 ? -1.187 10.018 8.948 1.00 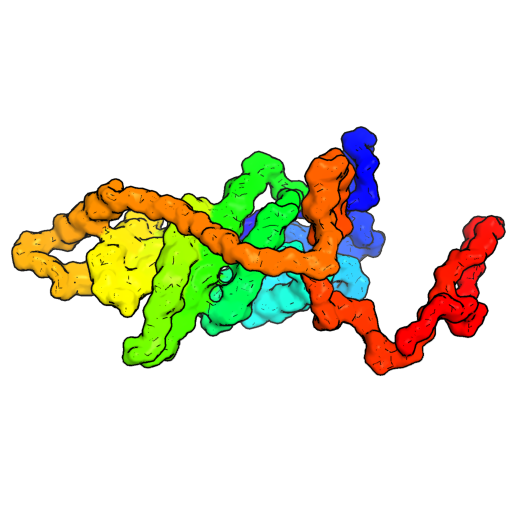92.81 198 ASN A O 1
ATOM 1563 N N . PRO A 1 199 ? -0.337 11.850 9.916 1.00 92.44 199 PRO A N 1
ATOM 1564 C CA . PRO A 1 199 ? -1.556 12.150 10.673 1.00 92.44 199 PRO A CA 1
ATOM 1565 C C . PRO A 1 199 ? -2.740 12.600 9.803 1.00 92.44 199 PRO A C 1
ATOM 1567 O O . PRO A 1 199 ? -3.857 12.694 10.308 1.00 92.44 199 PRO A O 1
ATOM 1570 N N . GLY A 1 200 ? -2.505 12.908 8.523 1.00 91.44 200 GLY A N 1
ATOM 1571 C CA . GLY A 1 200 ? -3.522 13.417 7.601 1.00 91.44 200 GLY A CA 1
ATOM 1572 C C . GLY A 1 200 ? -4.309 12.341 6.850 1.00 91.44 200 GLY A C 1
ATOM 1573 O O . GLY A 1 200 ? -5.235 12.688 6.122 1.00 91.44 200 GLY A O 1
ATOM 1574 N N . ASP A 1 201 ? -3.959 11.060 6.988 1.00 90.44 201 ASP A N 1
ATOM 1575 C CA . ASP A 1 201 ? -4.657 9.975 6.293 1.00 90.44 201 ASP A CA 1
ATOM 1576 C C . ASP A 1 201 ? -5.873 9.487 7.105 1.00 90.44 201 ASP A C 1
ATOM 1578 O O . ASP A 1 201 ? -5.689 8.950 8.201 1.00 90.44 201 ASP A O 1
ATOM 1582 N N . PRO A 1 202 ? -7.116 9.638 6.597 1.00 93.38 202 PRO A N 1
ATOM 1583 C CA . PRO A 1 202 ? -8.323 9.192 7.291 1.00 93.38 202 PRO A CA 1
ATOM 1584 C C . PRO A 1 202 ? -8.470 7.668 7.365 1.00 93.38 202 PRO A C 1
ATOM 1586 O O . PRO A 1 202 ? -9.183 7.178 8.244 1.00 93.38 202 PRO A O 1
ATOM 1589 N N . GLU A 1 203 ? -7.824 6.900 6.477 1.00 95.00 203 GLU A N 1
ATOM 1590 C CA . GLU A 1 203 ? -7.907 5.435 6.486 1.00 95.00 203 GLU A CA 1
ATOM 1591 C C . GLU A 1 203 ? -7.252 4.839 7.739 1.00 95.00 203 GLU A C 1
ATOM 1593 O O . GLU A 1 203 ? -7.744 3.840 8.268 1.00 95.00 203 GLU A O 1
ATOM 1598 N N . ILE A 1 204 ? -6.184 5.463 8.247 1.00 95.94 204 ILE A N 1
ATOM 1599 C CA . ILE A 1 204 ? -5.438 4.987 9.420 1.00 95.94 204 ILE A CA 1
ATOM 1600 C C . ILE A 1 204 ? -6.312 4.974 10.688 1.00 95.94 204 ILE A C 1
ATOM 1602 O O . ILE A 1 204 ? -6.510 3.892 11.251 1.00 95.94 204 ILE A O 1
ATOM 1606 N N . PRO A 1 205 ? -6.875 6.110 11.157 1.00 95.88 205 PRO A N 1
ATOM 1607 C CA . PRO A 1 205 ? -7.747 6.107 12.325 1.00 95.88 205 PRO A CA 1
ATOM 1608 C C . PRO A 1 205 ? -9.041 5.323 12.065 1.00 95.88 205 PRO A C 1
ATOM 1610 O O . PRO A 1 205 ? -9.551 4.680 12.976 1.00 95.88 205 PRO A O 1
ATOM 1613 N N . TYR A 1 206 ? -9.548 5.267 10.830 1.00 97.19 206 TYR A N 1
ATOM 1614 C CA . TYR A 1 206 ? -10.716 4.437 10.532 1.00 97.19 206 TYR A CA 1
ATOM 1615 C C . TYR A 1 206 ? -10.443 2.944 10.773 1.00 97.19 206 TYR A C 1
ATOM 1617 O O . TYR A 1 206 ? -11.205 2.273 11.473 1.00 97.19 206 TYR A O 1
ATOM 1625 N N . LEU A 1 207 ? -9.337 2.422 10.238 1.00 96.62 207 LEU A N 1
ATOM 1626 C CA . LEU A 1 207 ? -8.945 1.028 10.431 1.00 96.62 207 LEU A CA 1
ATOM 1627 C C . LEU A 1 207 ? -8.561 0.738 11.889 1.00 96.62 207 LEU A C 1
ATOM 1629 O O . LEU A 1 207 ? -8.887 -0.335 12.404 1.00 96.62 207 LEU A O 1
ATOM 1633 N N . LYS A 1 208 ? -7.935 1.698 12.581 1.00 96.12 208 LYS A N 1
ATOM 1634 C CA . LYS A 1 208 ? -7.647 1.569 14.013 1.00 96.12 208 LYS A CA 1
ATOM 1635 C C . LYS A 1 208 ? -8.943 1.457 14.819 1.00 96.12 208 LYS A C 1
ATOM 1637 O O . LYS A 1 208 ? -9.072 0.532 15.613 1.00 96.12 208 LYS A O 1
ATOM 1642 N N . GLY A 1 209 ? -9.954 2.270 14.508 1.00 95.75 209 GLY A N 1
ATOM 1643 C CA . GLY A 1 209 ? -11.267 2.177 15.142 1.00 95.75 209 GLY A CA 1
ATOM 1644 C C . GLY A 1 209 ? -11.953 0.822 14.929 1.00 95.75 209 GLY A C 1
ATOM 1645 O O . GLY A 1 209 ? -12.534 0.268 15.861 1.00 95.75 209 GLY A O 1
ATOM 1646 N N . LEU A 1 210 ? -11.843 0.227 13.734 1.00 95.38 210 LEU A N 1
ATOM 1647 C CA . LEU A 1 210 ? -12.337 -1.137 13.483 1.00 95.38 210 LEU A CA 1
ATOM 1648 C C . LEU A 1 210 ? -11.578 -2.191 14.305 1.00 95.38 210 LEU A C 1
ATOM 1650 O O . LEU A 1 210 ? -12.191 -3.125 14.825 1.00 95.38 210 LEU A O 1
ATOM 1654 N N . THR A 1 211 ? -10.263 -2.026 14.438 1.00 94.94 211 THR A N 1
ATOM 1655 C CA . THR A 1 211 ? -9.395 -2.899 15.240 1.00 94.94 211 THR A CA 1
ATOM 1656 C C . THR A 1 211 ? -9.764 -2.817 16.723 1.00 94.94 211 THR A C 1
ATOM 1658 O O . THR A 1 211 ? -9.961 -3.845 17.368 1.00 94.94 211 THR A O 1
ATOM 1661 N N . ASP A 1 212 ? -9.984 -1.610 17.245 1.00 94.06 212 ASP A N 1
ATOM 1662 C CA . ASP A 1 212 ? -10.433 -1.381 18.619 1.00 94.06 212 ASP A CA 1
ATOM 1663 C C . ASP A 1 212 ? -11.831 -1.957 18.884 1.00 94.06 212 ASP A C 1
ATOM 1665 O O . ASP A 1 212 ? -12.052 -2.587 19.920 1.00 94.06 212 ASP A O 1
ATOM 1669 N N . LEU A 1 213 ? -12.768 -1.851 17.931 1.00 93.06 213 LEU A N 1
ATOM 1670 C CA . LEU A 1 213 ? -14.062 -2.535 18.043 1.00 93.06 213 LEU A CA 1
ATOM 1671 C C . LEU A 1 213 ? -13.899 -4.052 18.139 1.00 93.06 213 LEU A C 1
ATOM 1673 O O . LEU A 1 213 ? -14.566 -4.685 18.959 1.00 93.06 213 LEU A O 1
ATOM 1677 N N . ALA A 1 214 ? -13.030 -4.636 17.312 1.00 91.31 214 ALA A N 1
ATOM 1678 C CA . ALA A 1 214 ? -12.761 -6.071 17.332 1.00 91.31 214 ALA A CA 1
ATOM 1679 C C . ALA A 1 214 ? -12.138 -6.527 18.660 1.00 91.31 214 ALA A C 1
ATOM 1681 O O . ALA A 1 214 ? -12.391 -7.657 19.089 1.00 91.31 214 ALA A O 1
ATOM 1682 N N . LEU A 1 215 ? -11.392 -5.626 19.309 1.00 90.94 215 LEU A N 1
ATOM 1683 C CA . LEU A 1 215 ? -10.802 -5.783 20.636 1.00 90.94 215 LEU A CA 1
ATOM 1684 C C . LEU A 1 215 ? -11.787 -5.500 21.790 1.00 90.94 215 LEU A C 1
ATOM 1686 O O . LEU A 1 215 ? -11.424 -5.632 22.955 1.00 90.94 215 LEU A O 1
ATOM 1690 N N . GLY A 1 216 ? -13.031 -5.102 21.495 1.00 90.69 216 GLY A N 1
ATOM 1691 C CA . GLY A 1 216 ? -14.042 -4.741 22.498 1.00 90.69 216 GLY A CA 1
ATOM 1692 C C . GLY A 1 216 ? -13.856 -3.348 23.118 1.00 90.69 216 GLY A C 1
ATOM 1693 O O . GLY A 1 216 ? -14.604 -2.961 24.017 1.00 90.69 216 GLY A O 1
ATOM 1694 N N . ARG A 1 217 ? -12.898 -2.564 22.617 1.00 91.81 217 ARG A N 1
ATOM 1695 C CA . ARG A 1 217 ? -12.539 -1.220 23.079 1.00 91.81 217 ARG A CA 1
ATOM 1696 C C . ARG A 1 217 ? -13.393 -0.151 22.405 1.00 91.81 217 ARG A C 1
ATOM 1698 O O . ARG A 1 217 ? -12.969 0.588 21.523 1.00 91.81 217 ARG A O 1
ATOM 1705 N N . GLN A 1 218 ? -14.668 -0.119 22.788 1.00 91.56 218 GLN A N 1
ATOM 1706 C CA . GLN A 1 218 ? -15.678 0.712 22.121 1.00 91.56 218 GLN A CA 1
ATOM 1707 C C . GLN A 1 218 ? -15.440 2.224 22.269 1.00 91.56 218 GLN A C 1
ATOM 1709 O O . GLN A 1 218 ? -15.846 2.985 21.391 1.00 91.56 218 GLN A O 1
ATOM 1714 N N . ASP A 1 219 ? -14.821 2.669 23.366 1.00 89.62 219 ASP A N 1
ATOM 1715 C CA . ASP A 1 219 ? -14.548 4.093 23.582 1.00 89.62 219 ASP A CA 1
ATOM 1716 C C . ASP A 1 219 ? -13.379 4.574 22.712 1.00 89.62 219 ASP A C 1
ATOM 1718 O O . ASP A 1 219 ? -13.462 5.640 22.104 1.00 89.62 219 ASP A O 1
ATOM 1722 N N . GLU A 1 220 ? -12.316 3.774 22.636 1.00 91.69 220 GLU A N 1
ATOM 1723 C CA . GLU A 1 220 ? -11.137 3.991 21.795 1.00 91.69 220 GLU A CA 1
ATOM 1724 C C . GLU A 1 220 ? -11.548 3.978 20.321 1.00 91.69 220 GLU A C 1
ATOM 1726 O O . GLU A 1 220 ? -11.264 4.923 19.586 1.00 91.69 220 GLU A O 1
ATOM 1731 N N . ALA A 1 221 ? -12.354 2.986 19.931 1.00 94.81 221 ALA A N 1
ATOM 1732 C CA . ALA A 1 221 ? -12.927 2.914 18.598 1.00 94.81 221 ALA A CA 1
ATOM 1733 C C . ALA A 1 221 ? -13.735 4.164 18.231 1.00 94.81 221 ALA A C 1
ATOM 1735 O O . ALA A 1 221 ? -13.601 4.692 17.129 1.00 94.81 221 ALA A O 1
ATOM 1736 N N . GLY A 1 222 ? -14.563 4.659 19.156 1.00 94.56 222 GLY A N 1
ATOM 1737 C CA . GLY A 1 222 ? -15.311 5.899 18.963 1.00 94.56 222 GLY A CA 1
ATOM 1738 C C . GLY A 1 222 ? -14.396 7.100 18.715 1.00 94.56 222 GLY A C 1
ATOM 1739 O O . GLY A 1 222 ? -14.643 7.870 17.789 1.00 94.56 222 GLY A O 1
ATOM 1740 N N . ALA A 1 223 ? -13.327 7.246 19.501 1.00 93.06 223 ALA A N 1
ATOM 1741 C CA . ALA A 1 223 ? -12.361 8.332 19.336 1.00 93.06 223 ALA A CA 1
ATOM 1742 C C . ALA A 1 223 ? -11.626 8.262 17.985 1.00 93.06 223 ALA A C 1
ATOM 1744 O O . ALA A 1 223 ? -11.419 9.285 17.327 1.00 93.06 223 ALA A O 1
ATOM 1745 N N . ASP A 1 224 ? -11.270 7.062 17.531 1.00 95.00 224 ASP A N 1
ATOM 1746 C CA . ASP A 1 224 ? -10.596 6.882 16.248 1.00 95.00 224 ASP A CA 1
ATOM 1747 C C . ASP A 1 224 ? -11.538 7.069 15.049 1.00 95.00 224 ASP A C 1
ATOM 1749 O O . ASP A 1 224 ? -11.167 7.735 14.080 1.00 95.00 224 ASP A O 1
ATOM 1753 N N . PHE A 1 225 ? -12.805 6.647 15.131 1.00 96.56 225 PHE A N 1
ATOM 1754 C CA . PHE A 1 225 ? -13.788 7.024 14.110 1.00 96.56 225 PHE A CA 1
ATOM 1755 C C . PHE A 1 225 ? -14.054 8.531 14.082 1.00 96.56 225 PHE A C 1
ATOM 1757 O O . PHE A 1 225 ? -14.221 9.085 12.999 1.00 96.56 225 PHE A O 1
ATOM 1764 N N . ALA A 1 226 ? -14.069 9.214 15.230 1.00 94.69 226 ALA A N 1
ATOM 1765 C CA . ALA A 1 226 ? -14.211 10.669 15.267 1.00 94.69 226 ALA A CA 1
ATOM 1766 C C . ALA A 1 226 ? -13.027 11.365 14.572 1.00 94.69 226 ALA A C 1
ATOM 1768 O O . ALA A 1 226 ? -13.237 12.266 13.762 1.00 94.69 226 ALA A O 1
ATOM 1769 N N . ALA A 1 227 ? -11.792 10.891 14.788 1.00 93.19 227 ALA A N 1
ATOM 1770 C CA . ALA A 1 227 ? -10.627 11.369 14.037 1.00 93.19 227 ALA A CA 1
ATOM 1771 C C . ALA A 1 227 ? -10.762 11.157 12.523 1.00 93.19 227 ALA A C 1
ATOM 1773 O O . ALA A 1 227 ? -10.533 12.094 11.758 1.00 93.19 227 ALA A O 1
ATOM 1774 N N . ALA A 1 228 ? -11.163 9.961 12.086 1.00 95.06 228 ALA A N 1
ATOM 1775 C CA . ALA A 1 228 ? -11.394 9.685 10.668 1.00 95.06 228 ALA A CA 1
ATOM 1776 C C . ALA A 1 228 ? -12.504 10.573 10.081 1.00 95.06 228 ALA A C 1
ATOM 1778 O O . ALA A 1 228 ? -12.387 11.060 8.959 1.00 95.06 228 ALA A O 1
ATOM 1779 N N . HIS A 1 229 ? -13.568 10.819 10.851 1.00 95.19 229 HIS A N 1
ATOM 1780 C CA . HIS A 1 229 ? -14.673 11.686 10.460 1.00 95.19 229 HIS A CA 1
ATOM 1781 C C . HIS A 1 229 ? -14.225 13.137 10.244 1.00 95.19 229 HIS A C 1
ATOM 1783 O O . HIS A 1 229 ? -14.570 13.720 9.217 1.00 95.19 229 HIS A O 1
ATOM 1789 N N . ARG A 1 230 ? -13.405 13.693 11.151 1.00 93.06 230 ARG A N 1
ATOM 1790 C CA . ARG A 1 230 ? -12.866 15.061 11.029 1.00 93.06 230 ARG A CA 1
ATOM 1791 C C . ARG A 1 230 ? -11.998 15.265 9.791 1.00 93.06 230 ARG A C 1
ATOM 1793 O O . ARG A 1 230 ? -12.028 16.341 9.204 1.00 93.06 230 ARG A O 1
ATOM 1800 N N . LEU A 1 231 ? -11.234 14.247 9.396 1.00 91.19 231 LEU A N 1
ATOM 1801 C CA . LEU A 1 231 ? -10.398 14.290 8.191 1.00 91.19 231 LEU A CA 1
ATOM 1802 C C . LEU A 1 231 ? -11.229 14.267 6.890 1.00 91.19 231 LEU A C 1
ATOM 1804 O O . LEU A 1 231 ? -10.732 14.654 5.834 1.00 91.19 231 LEU A O 1
ATOM 1808 N N . GLY A 1 232 ? -12.506 13.878 6.962 1.00 91.38 232 GLY A N 1
ATOM 1809 C CA . GLY A 1 232 ? -13.462 13.997 5.864 1.00 91.38 232 GLY A CA 1
ATOM 1810 C C . GLY A 1 232 ? -13.295 12.961 4.746 1.00 91.38 232 GLY A C 1
ATOM 1811 O O . GLY A 1 232 ? -12.771 11.861 4.931 1.00 91.38 232 GLY A O 1
ATOM 1812 N N . GLY A 1 233 ? -13.824 13.296 3.566 1.00 90.94 233 GLY A N 1
ATOM 1813 C CA . GLY A 1 233 ? -13.825 12.417 2.393 1.00 90.94 233 GLY A CA 1
ATOM 1814 C C . GLY A 1 233 ? -14.704 11.161 2.541 1.00 90.94 233 GLY A C 1
ATOM 1815 O O . GLY A 1 233 ? -15.484 11.042 3.491 1.00 90.94 233 GLY A O 1
ATOM 1816 N N . PRO A 1 234 ? -14.587 10.195 1.608 1.00 93.56 234 PRO A N 1
ATOM 1817 C CA . PRO A 1 234 ? -15.394 8.971 1.623 1.00 93.56 234 PRO A CA 1
ATOM 1818 C C . PRO A 1 234 ? -15.240 8.155 2.914 1.00 93.56 234 PRO A C 1
ATOM 1820 O O . PRO A 1 234 ? -16.221 7.635 3.447 1.00 93.56 234 PRO A O 1
ATOM 1823 N N . ILE A 1 235 ? -14.017 8.086 3.451 1.00 94.00 235 ILE A N 1
ATOM 1824 C CA . ILE A 1 235 ? -13.726 7.399 4.715 1.00 94.00 235 ILE A CA 1
ATOM 1825 C C . ILE A 1 235 ? -14.369 8.131 5.897 1.00 94.00 235 ILE A C 1
ATOM 1827 O O . ILE A 1 235 ? -14.956 7.485 6.762 1.00 94.00 235 ILE A O 1
ATOM 1831 N N . GLY A 1 236 ? -14.355 9.467 5.913 1.00 92.12 236 GLY A N 1
ATOM 1832 C CA . GLY A 1 236 ? -15.044 10.246 6.939 1.00 92.12 236 GLY A CA 1
ATOM 1833 C C . GLY A 1 236 ? -16.559 10.010 6.959 1.00 92.12 236 GLY A C 1
ATOM 1834 O O . GLY A 1 236 ? -17.163 9.958 8.035 1.00 92.12 236 GLY A O 1
ATOM 1835 N N . SER A 1 237 ? -17.183 9.782 5.796 1.00 93.25 237 SER A N 1
ATOM 1836 C CA . SER A 1 237 ? -18.594 9.373 5.709 1.00 93.25 237 SER A CA 1
ATOM 1837 C C . SER A 1 237 ? -18.827 7.951 6.236 1.00 93.25 237 SER A C 1
ATOM 1839 O O . SER A 1 237 ? -19.808 7.708 6.941 1.00 93.25 237 SER A O 1
ATOM 1841 N N . GLN A 1 238 ? -17.919 7.010 5.957 1.00 94.75 238 GLN A N 1
ATOM 1842 C CA . GLN A 1 238 ? -17.983 5.659 6.528 1.00 94.75 238 GLN A CA 1
ATOM 1843 C C . GLN A 1 238 ? -17.827 5.682 8.055 1.00 94.75 238 GLN A C 1
ATOM 1845 O O . GLN A 1 238 ? -18.585 5.018 8.768 1.00 94.75 238 GLN A O 1
ATOM 1850 N N . ALA A 1 239 ? -16.894 6.491 8.560 1.00 96.50 239 ALA A N 1
ATOM 1851 C CA . ALA A 1 239 ? -16.670 6.697 9.984 1.00 96.50 239 ALA A CA 1
ATOM 1852 C C . ALA A 1 239 ? -17.910 7.285 10.676 1.00 96.50 239 ALA A C 1
ATOM 1854 O O . ALA A 1 239 ? -18.309 6.787 11.729 1.00 96.50 239 ALA A O 1
ATOM 1855 N N . ALA A 1 240 ? -18.593 8.252 10.048 1.00 94.50 240 ALA A N 1
ATOM 1856 C CA . ALA A 1 240 ? -19.868 8.785 10.540 1.00 94.50 240 ALA A CA 1
ATOM 1857 C C . ALA A 1 240 ? -20.923 7.681 10.728 1.00 94.50 240 ALA A C 1
ATOM 1859 O O . ALA A 1 240 ? -21.614 7.639 11.747 1.00 94.50 240 ALA A O 1
ATOM 1860 N N . GLY A 1 241 ? -21.008 6.738 9.784 1.00 95.38 241 GLY A N 1
ATOM 1861 C CA . GLY A 1 241 ? -21.897 5.581 9.894 1.00 95.38 241 GLY A CA 1
ATOM 1862 C C . GLY A 1 241 ? -21.574 4.681 11.094 1.00 95.38 241 GLY A C 1
ATOM 1863 O O . GLY A 1 241 ? -22.489 4.224 11.781 1.00 95.38 241 GLY A O 1
ATOM 1864 N N . GLN A 1 242 ? -20.291 4.447 11.391 1.00 96.62 242 GLN A N 1
ATOM 1865 C CA . GLN A 1 242 ? -19.881 3.680 12.578 1.00 96.62 242 GLN A CA 1
ATOM 1866 C C . GLN A 1 242 ? -20.169 4.441 13.880 1.00 96.62 242 GLN A C 1
ATOM 1868 O O . GLN A 1 242 ? -20.693 3.859 14.831 1.00 96.62 242 GLN A O 1
ATOM 1873 N N . LEU A 1 243 ? -19.921 5.753 13.903 1.00 96.25 243 LEU A N 1
ATOM 1874 C CA . LEU A 1 243 ? -20.232 6.625 15.040 1.00 96.25 243 LEU A CA 1
ATOM 1875 C C . LEU A 1 243 ? -21.728 6.626 15.364 1.00 96.25 243 LEU A C 1
ATOM 1877 O O . LEU A 1 243 ? -22.101 6.520 16.531 1.00 96.25 243 LEU A O 1
ATOM 1881 N N . GLN A 1 244 ? -22.597 6.669 14.351 1.00 95.06 244 GLN A N 1
ATOM 1882 C CA . GLN A 1 244 ? -24.047 6.581 14.550 1.00 95.06 244 GLN A CA 1
ATOM 1883 C C . GLN A 1 244 ? -24.475 5.239 15.154 1.00 95.06 244 GLN A C 1
ATOM 1885 O O . GLN A 1 244 ? -25.360 5.207 16.012 1.00 95.06 244 GLN A O 1
ATOM 1890 N N . LYS A 1 245 ? -23.860 4.125 14.734 1.00 95.31 245 LYS A N 1
ATOM 1891 C CA . LYS A 1 245 ? -24.123 2.809 15.337 1.00 95.31 245 LYS A CA 1
ATOM 1892 C C . LYS A 1 245 ? -23.709 2.795 16.807 1.00 95.31 245 LYS A C 1
ATOM 1894 O O . LYS A 1 245 ? -24.509 2.393 17.649 1.00 95.31 245 LYS A O 1
ATOM 1899 N N . LEU A 1 246 ? -22.511 3.294 17.121 1.00 94.12 246 LEU A N 1
ATOM 1900 C CA . LEU A 1 246 ? -22.036 3.399 18.501 1.00 94.12 246 LEU A CA 1
ATOM 1901 C C . LEU A 1 246 ? -22.966 4.266 19.350 1.00 94.12 246 LEU A C 1
ATOM 1903 O O . LEU A 1 246 ? -23.400 3.819 20.411 1.00 94.12 246 LEU A O 1
ATOM 1907 N N . TYR A 1 247 ? -23.357 5.438 18.851 1.00 93.94 247 TYR A N 1
ATOM 1908 C CA . TYR A 1 247 ? -24.308 6.327 19.513 1.00 93.94 247 TYR A CA 1
ATOM 1909 C C . TYR A 1 247 ? -25.625 5.613 19.847 1.00 93.94 247 TYR A C 1
ATOM 1911 O O . TYR A 1 247 ? -26.027 5.594 21.005 1.00 93.94 247 TYR A O 1
ATOM 1919 N N . LYS A 1 248 ? -26.252 4.928 18.881 1.00 92.56 248 LYS A N 1
ATOM 1920 C CA . LYS A 1 248 ? -27.516 4.201 19.113 1.00 92.56 248 LYS A CA 1
ATOM 1921 C C . LYS A 1 248 ? -27.416 3.134 20.207 1.00 92.56 248 LYS A C 1
ATOM 1923 O O . LYS A 1 248 ? -28.409 2.851 20.864 1.00 92.56 248 LYS A O 1
ATOM 1928 N N . THR A 1 249 ? -26.238 2.541 20.390 1.00 90.75 249 THR A N 1
ATOM 1929 C CA . THR A 1 249 ? -26.022 1.469 21.377 1.00 90.75 249 THR A CA 1
ATOM 1930 C C . THR A 1 249 ? -25.533 1.953 22.742 1.00 90.75 249 THR A C 1
ATOM 1932 O O . THR A 1 249 ? -25.742 1.258 23.731 1.00 90.75 249 THR A O 1
ATOM 1935 N N . ARG A 1 250 ? -24.863 3.112 22.815 1.00 86.56 250 ARG A N 1
ATOM 1936 C CA . ARG A 1 250 ? -24.139 3.567 24.018 1.00 86.56 250 ARG A CA 1
ATOM 1937 C C . ARG A 1 250 ? -24.495 4.965 24.509 1.00 86.56 250 ARG A C 1
ATOM 1939 O O . ARG A 1 250 ? -24.026 5.346 25.583 1.00 86.56 250 ARG A O 1
ATOM 1946 N N . ALA A 1 251 ? -25.250 5.752 23.746 1.00 84.81 251 ALA A N 1
ATOM 1947 C CA . ALA A 1 251 ? -25.607 7.098 24.168 1.00 84.81 251 ALA A CA 1
ATOM 1948 C C . ALA A 1 251 ? -26.365 7.059 25.494 1.00 84.81 251 ALA A C 1
ATOM 1950 O O . ALA A 1 251 ? -27.238 6.216 25.714 1.00 84.81 251 ALA A O 1
ATOM 1951 N N . ARG A 1 252 ? -26.024 7.991 26.384 1.00 85.19 252 ARG A N 1
ATOM 1952 C CA . ARG A 1 252 ? -26.789 8.164 27.614 1.00 85.19 252 ARG A CA 1
ATOM 1953 C C . ARG A 1 252 ? -28.153 8.759 27.245 1.00 85.19 252 ARG A C 1
ATOM 1955 O O . ARG A 1 252 ? -28.226 9.571 26.319 1.00 85.19 252 ARG A O 1
ATOM 1962 N N . PRO A 1 253 ? -29.235 8.406 27.954 1.00 83.12 253 PRO A N 1
ATOM 1963 C CA . PRO A 1 253 ? -30.525 9.049 27.741 1.00 83.12 253 PRO A CA 1
ATOM 1964 C C . PRO A 1 253 ? -30.390 10.576 27.821 1.00 83.12 253 PRO A C 1
ATOM 1966 O O . PRO A 1 253 ? -29.805 11.099 28.767 1.00 83.12 253 PRO A O 1
ATOM 1969 N N . GLY A 1 254 ? -30.894 11.282 26.807 1.00 84.38 254 GLY A N 1
ATOM 1970 C CA . GLY A 1 254 ? -30.865 12.747 26.743 1.00 84.38 254 GLY A CA 1
ATOM 1971 C C . GLY A 1 254 ? -29.586 13.383 26.179 1.00 84.38 254 GLY A C 1
ATOM 1972 O O . GLY A 1 254 ? -29.548 14.603 26.056 1.00 84.38 254 GLY A O 1
ATOM 1973 N N . THR A 1 255 ? -28.553 12.619 25.798 1.00 90.31 255 THR A N 1
ATOM 1974 C CA . THR A 1 255 ? -27.394 13.187 25.076 1.00 90.31 255 THR A CA 1
ATOM 1975 C C . THR A 1 255 ? -27.662 13.246 23.580 1.00 90.31 255 THR A C 1
ATOM 1977 O O . THR A 1 255 ? -28.085 12.238 23.025 1.00 90.31 255 THR A O 1
ATOM 1980 N N . THR A 1 256 ? -27.373 14.373 22.923 1.00 93.19 256 THR A N 1
ATOM 1981 C CA . THR A 1 256 ? -27.429 14.476 21.455 1.00 93.19 256 THR A CA 1
ATOM 1982 C C . THR A 1 256 ? -26.223 13.798 20.801 1.00 93.19 256 THR A C 1
ATOM 1984 O O . THR A 1 256 ? -25.216 13.512 21.459 1.00 93.19 256 THR A O 1
ATOM 1987 N N . PHE A 1 257 ? -26.307 13.544 19.493 1.00 91.44 257 PHE A N 1
ATOM 1988 C CA . PHE A 1 257 ? -25.195 12.971 18.732 1.00 91.44 257 PHE A CA 1
ATOM 1989 C C . PHE A 1 257 ? -23.978 13.906 18.721 1.00 91.44 257 PHE A C 1
ATOM 1991 O O . PHE A 1 257 ? -22.852 13.456 18.907 1.00 91.44 257 PHE A O 1
ATOM 1998 N N . GLU A 1 258 ? -24.206 15.212 18.610 1.00 91.31 258 GLU A N 1
ATOM 1999 C CA . GLU A 1 258 ? -23.171 16.247 18.637 1.00 91.31 258 GLU A CA 1
ATOM 2000 C C . GLU A 1 258 ? -22.443 16.264 19.988 1.00 91.31 258 GLU A C 1
ATOM 2002 O O . GLU A 1 258 ? -21.216 16.298 20.032 1.00 91.31 258 GLU A O 1
ATOM 2007 N N . ALA A 1 259 ? -23.182 16.150 21.099 1.00 90.19 259 ALA A N 1
ATOM 2008 C CA . ALA A 1 259 ? -22.593 16.063 22.435 1.00 90.19 259 ALA A CA 1
ATOM 2009 C C . ALA A 1 259 ? -21.795 14.761 22.633 1.00 90.19 259 ALA A C 1
ATOM 2011 O O . ALA A 1 259 ? -20.755 14.750 23.297 1.00 90.19 259 ALA A O 1
ATOM 2012 N N . PHE A 1 260 ? -22.264 13.654 22.047 1.00 91.44 260 PHE A N 1
ATOM 2013 C CA . PHE A 1 260 ? -21.534 12.389 22.038 1.00 91.44 260 PHE A CA 1
ATOM 2014 C C . PHE A 1 260 ? -20.214 12.498 21.265 1.00 91.44 260 PHE A C 1
ATOM 2016 O O . PHE A 1 260 ? -19.190 12.044 21.780 1.00 91.44 260 PHE A O 1
ATOM 2023 N N . LEU A 1 261 ? -20.228 13.122 20.082 1.00 90.88 261 LEU A N 1
ATOM 2024 C CA . LEU A 1 261 ? -19.028 13.370 19.285 1.00 90.88 261 LEU A CA 1
ATOM 2025 C C . LEU A 1 261 ? -18.036 14.251 20.041 1.00 90.88 261 LEU A C 1
ATOM 2027 O O . LEU A 1 261 ? -16.924 13.797 20.287 1.00 90.88 261 LEU A O 1
ATOM 2031 N N . ALA A 1 262 ? -18.452 15.428 20.516 1.00 89.00 262 ALA A N 1
ATOM 2032 C CA . ALA A 1 262 ? -17.573 16.361 21.226 1.00 89.00 262 ALA A CA 1
ATOM 2033 C C . ALA A 1 262 ? -16.836 15.704 22.411 1.00 89.00 262 ALA A C 1
ATOM 2035 O O . ALA A 1 262 ? -15.653 15.953 22.645 1.00 89.00 262 ALA A O 1
ATOM 2036 N N . ARG A 1 263 ? -17.503 14.792 23.135 1.00 90.06 263 ARG A N 1
ATOM 2037 C CA . ARG A 1 263 ? -16.883 14.014 24.220 1.00 90.06 263 ARG A CA 1
ATOM 2038 C C . ARG A 1 263 ? -15.777 13.075 23.727 1.00 90.06 263 ARG A C 1
ATOM 2040 O O . ARG A 1 263 ? -14.764 12.925 24.408 1.00 90.06 263 ARG A O 1
ATOM 2047 N N . LEU A 1 264 ? -15.990 12.394 22.600 1.00 88.75 264 LEU A N 1
ATOM 2048 C CA . LEU A 1 264 ? -14.992 11.494 22.013 1.00 88.75 264 LEU A CA 1
ATOM 2049 C C . LEU A 1 264 ? -13.765 12.271 21.527 1.00 88.75 264 LEU A C 1
ATOM 2051 O O . LEU A 1 264 ? -12.641 11.818 21.726 1.00 88.75 264 LEU A O 1
ATOM 2055 N N . GLU A 1 265 ? -13.981 13.451 20.950 1.00 84.00 265 GLU A N 1
ATOM 2056 C CA . GLU A 1 265 ? -12.909 14.325 20.467 1.00 84.00 265 GLU A CA 1
ATOM 2057 C C . GLU A 1 265 ? -12.063 14.868 21.618 1.00 84.00 265 GLU A C 1
ATOM 2059 O O . GLU A 1 265 ? -10.841 14.725 21.598 1.00 84.00 265 GLU A O 1
ATOM 2064 N N . ALA A 1 266 ? -12.704 15.352 22.685 1.00 81.75 266 ALA A N 1
ATOM 2065 C CA . ALA A 1 266 ? -12.007 15.814 23.883 1.00 81.75 266 ALA A CA 1
ATOM 2066 C C . ALA A 1 266 ? -11.142 14.713 24.531 1.00 81.75 266 ALA A C 1
ATOM 2068 O O . ALA A 1 266 ? -10.036 14.975 25.003 1.00 81.75 266 ALA A O 1
ATOM 2069 N N . LYS A 1 267 ? -11.603 13.451 24.531 1.00 75.50 267 LYS A N 1
ATOM 2070 C CA . LYS A 1 267 ? -10.829 12.311 25.068 1.00 75.50 267 LYS A CA 1
ATOM 2071 C C . LYS A 1 267 ? -9.567 12.028 24.240 1.00 75.50 267 LYS A C 1
ATOM 2073 O O . LYS A 1 267 ? -8.560 11.572 24.783 1.00 75.50 267 LYS A O 1
ATOM 2078 N N . GLN A 1 268 ? -9.619 12.292 22.938 1.00 69.56 268 GLN A N 1
ATOM 2079 C CA . GLN A 1 268 ? -8.491 12.091 22.038 1.00 69.56 268 GLN A CA 1
ATOM 2080 C C . GLN A 1 268 ? -7.399 13.148 22.233 1.00 69.56 268 GLN A C 1
ATOM 2082 O O . GLN A 1 268 ? -6.225 12.795 22.233 1.00 69.56 268 GLN A O 1
ATOM 2087 N N . GLU A 1 269 ? -7.773 14.410 22.455 1.00 61.44 269 GLU A N 1
ATOM 2088 C CA . GLU A 1 269 ? -6.823 15.498 22.747 1.00 61.44 269 GLU A CA 1
ATOM 2089 C C . GLU A 1 269 ? -6.082 15.295 24.078 1.00 61.44 269 GLU A C 1
ATOM 2091 O O . GLU A 1 269 ? -4.934 15.705 24.227 1.00 61.44 269 GLU A O 1
ATOM 2096 N N . LEU A 1 270 ? -6.721 14.615 25.032 1.00 53.88 270 LEU A N 1
ATOM 2097 C CA . LEU A 1 270 ? -6.158 14.298 26.347 1.00 53.88 270 LEU A CA 1
ATOM 2098 C C . LEU A 1 270 ? -5.289 13.029 26.363 1.00 53.88 270 LEU A C 1
ATOM 2100 O O . LEU A 1 270 ? -4.659 12.742 27.381 1.00 53.88 270 LEU A O 1
ATOM 2104 N N . SER A 1 271 ? -5.260 12.248 25.279 1.00 49.50 271 SER A N 1
ATOM 2105 C CA . SER A 1 271 ? -4.452 11.028 25.216 1.00 49.50 271 SER A CA 1
ATOM 2106 C C . SER A 1 271 ? -3.004 11.386 24.860 1.00 49.50 271 SER A C 1
ATOM 2108 O O . SER A 1 271 ? -2.763 11.880 23.756 1.00 49.50 271 SER A O 1
ATOM 2110 N N . PRO A 1 272 ? -2.021 11.167 25.758 1.00 41.62 272 PRO A N 1
ATOM 2111 C CA . PRO A 1 272 ? -0.628 11.452 25.448 1.00 41.62 272 PRO A CA 1
ATOM 2112 C C . PRO A 1 272 ? -0.200 10.586 24.265 1.00 41.62 272 PRO A C 1
ATOM 2114 O O . PRO A 1 272 ? -0.466 9.384 24.251 1.00 41.62 272 PRO A O 1
ATOM 2117 N N . ALA A 1 273 ? 0.452 11.203 23.276 1.00 41.75 273 ALA A N 1
ATOM 2118 C CA . ALA A 1 273 ? 1.053 10.498 22.154 1.00 41.75 273 ALA A CA 1
ATOM 2119 C C . ALA A 1 273 ? 1.875 9.323 22.697 1.00 41.75 273 ALA A C 1
ATOM 2121 O O . ALA A 1 273 ? 2.836 9.530 23.445 1.00 41.75 273 ALA A O 1
ATOM 2122 N N . THR A 1 274 ? 1.451 8.098 22.381 1.00 39.28 274 THR A N 1
ATOM 2123 C CA . THR A 1 274 ? 2.141 6.877 22.786 1.00 39.28 274 THR A CA 1
ATOM 2124 C C . THR A 1 274 ? 3.597 7.027 22.372 1.00 39.28 274 THR A C 1
ATOM 2126 O O . THR A 1 274 ? 3.893 7.225 21.191 1.00 39.28 274 THR A O 1
ATOM 2129 N N . LYS A 1 275 ? 4.503 7.029 23.356 1.00 31.44 275 LYS A N 1
ATOM 2130 C CA . LYS A 1 275 ? 5.939 7.067 23.084 1.00 31.44 275 LYS A CA 1
ATOM 2131 C C . LYS A 1 275 ? 6.277 5.911 22.138 1.00 31.44 275 LYS A C 1
ATOM 2133 O O . LYS A 1 275 ? 5.645 4.857 22.261 1.00 31.44 275 LYS A O 1
ATOM 2138 N N . PRO A 1 276 ? 7.243 6.092 21.220 1.00 33.16 276 PRO A N 1
ATOM 2139 C CA . PRO A 1 276 ? 7.689 5.010 20.360 1.00 33.16 276 PRO A CA 1
ATOM 2140 C C . PRO A 1 276 ? 7.990 3.797 21.233 1.00 33.16 276 PRO A C 1
ATOM 2142 O O . PRO A 1 276 ? 8.710 3.916 22.228 1.00 33.16 276 PRO A O 1
ATOM 2145 N N . VAL A 1 277 ? 7.412 2.649 20.890 1.00 35.12 277 VAL A N 1
ATOM 2146 C CA . VAL A 1 277 ? 7.930 1.381 21.388 1.00 35.12 277 VAL A CA 1
ATOM 2147 C C . VAL A 1 277 ? 9.292 1.244 20.722 1.00 35.12 277 VAL A C 1
ATOM 2149 O O . VAL A 1 277 ? 9.394 0.819 19.574 1.00 35.12 277 VAL A O 1
ATOM 2152 N N . GLU A 1 278 ? 10.342 1.685 21.413 1.00 31.52 278 GLU A N 1
ATOM 2153 C CA . GLU A 1 278 ? 11.674 1.162 21.158 1.00 31.52 278 GLU A CA 1
ATOM 2154 C C . GLU A 1 278 ? 11.548 -0.347 21.331 1.00 31.52 278 GLU A C 1
ATOM 2156 O O . GLU A 1 278 ? 11.321 -0.842 22.436 1.00 31.52 278 GLU A O 1
ATOM 2161 N N . ASN A 1 279 ? 11.610 -1.077 20.217 1.00 36.41 279 ASN A N 1
ATOM 2162 C CA . ASN A 1 279 ? 11.845 -2.507 20.276 1.00 36.41 279 ASN A CA 1
ATOM 2163 C C . ASN A 1 279 ? 13.096 -2.691 21.141 1.00 36.41 279 ASN A C 1
ATOM 2165 O O . ASN A 1 279 ? 14.151 -2.176 20.753 1.00 36.41 279 ASN A O 1
ATOM 2169 N N . PRO A 1 280 ? 13.029 -3.399 22.283 1.00 34.69 280 PRO A N 1
ATOM 2170 C CA . PRO A 1 280 ? 14.250 -3.851 22.907 1.00 34.69 280 PRO A CA 1
ATOM 2171 C C . PRO A 1 280 ? 14.903 -4.755 21.869 1.00 34.69 280 PRO A C 1
ATOM 2173 O O . PRO A 1 280 ? 14.349 -5.795 21.502 1.00 34.69 280 PRO A O 1
ATOM 2176 N N . ALA A 1 281 ? 16.035 -4.303 21.330 1.00 36.75 281 ALA A N 1
ATOM 2177 C CA . ALA A 1 281 ? 16.897 -5.142 20.529 1.00 36.75 281 ALA A CA 1
ATOM 2178 C C . ALA A 1 281 ? 17.131 -6.404 21.359 1.00 36.75 281 ALA A C 1
ATOM 2180 O O . ALA A 1 281 ? 17.750 -6.361 22.424 1.00 36.75 281 ALA A O 1
ATOM 2181 N N . SER A 1 282 ? 16.539 -7.514 20.920 1.00 34.28 282 SER A N 1
ATOM 2182 C CA . SER A 1 282 ? 16.920 -8.810 21.456 1.00 34.28 282 SER A CA 1
ATOM 2183 C C . SER A 1 282 ? 18.424 -8.931 21.217 1.00 34.28 282 SER A C 1
ATOM 2185 O O . SER A 1 282 ? 18.873 -8.529 20.140 1.00 34.28 282 SER A O 1
ATOM 2187 N N . PRO A 1 283 ? 19.222 -9.400 22.190 1.00 38.34 283 PRO A N 1
ATOM 2188 C CA . PRO A 1 283 ? 20.641 -9.601 21.963 1.00 38.34 283 PRO A CA 1
ATOM 2189 C C . PRO A 1 283 ? 20.777 -10.680 20.890 1.00 38.34 283 PRO A C 1
ATOM 2191 O O . PRO A 1 283 ? 20.612 -11.870 21.161 1.00 38.34 283 PRO A O 1
ATOM 2194 N N . GLU A 1 284 ? 20.991 -10.248 19.650 1.00 46.28 284 GLU A N 1
ATOM 2195 C CA . GLU A 1 284 ? 21.296 -11.153 18.558 1.00 46.28 284 GLU A CA 1
ATOM 2196 C C . GLU A 1 284 ? 22.608 -11.869 18.896 1.00 46.28 284 GLU A C 1
ATOM 2198 O O . GLU A 1 284 ? 23.569 -11.226 19.341 1.00 46.28 284 GLU A O 1
ATOM 2203 N N . PRO A 1 285 ? 22.677 -13.198 18.721 1.00 47.50 285 PRO A N 1
ATOM 2204 C CA . PRO A 1 285 ? 23.956 -13.883 18.756 1.00 47.50 285 PRO A CA 1
ATOM 2205 C C . PRO A 1 285 ? 24.867 -13.252 17.701 1.00 47.50 285 PRO A C 1
ATOM 2207 O O . PRO A 1 285 ? 24.430 -12.983 16.582 1.00 47.50 285 PRO A O 1
ATOM 2210 N N . LEU A 1 286 ? 26.127 -12.998 18.069 1.00 46.25 286 LEU A N 1
ATOM 2211 C CA . LEU A 1 286 ? 27.105 -12.402 17.162 1.00 46.25 286 LEU A CA 1
ATOM 2212 C C . LEU A 1 286 ? 27.126 -13.191 15.842 1.00 46.25 286 LEU A C 1
ATOM 2214 O O . LEU A 1 286 ? 27.311 -14.413 15.876 1.00 46.25 286 LEU A O 1
ATOM 2218 N N . PRO A 1 287 ? 26.923 -12.532 14.688 1.00 51.03 287 PRO A N 1
ATOM 2219 C CA . PRO A 1 287 ? 26.912 -13.224 13.413 1.00 51.03 287 PRO A CA 1
ATOM 2220 C C . PRO A 1 287 ? 28.283 -13.858 13.155 1.00 51.03 287 PRO A C 1
ATOM 2222 O O . PRO A 1 287 ? 29.322 -13.246 13.393 1.00 51.03 287 PRO A O 1
ATOM 2225 N N . ALA A 1 288 ? 28.287 -15.081 12.616 1.00 50.53 288 ALA A N 1
ATOM 2226 C CA . ALA A 1 288 ? 29.502 -15.800 12.210 1.00 50.53 288 ALA A CA 1
ATOM 2227 C C . ALA A 1 288 ? 30.301 -15.073 11.106 1.00 50.53 288 ALA A C 1
ATOM 2229 O O . ALA A 1 288 ? 31.436 -15.436 10.806 1.00 50.53 288 ALA A O 1
ATOM 2230 N N . TYR A 1 289 ? 29.699 -14.046 10.504 1.00 50.84 289 TYR A N 1
ATOM 2231 C CA . TYR A 1 289 ? 30.276 -13.203 9.475 1.00 50.84 289 TYR A CA 1
ATOM 2232 C C . TYR A 1 289 ? 30.413 -11.771 9.997 1.00 50.84 289 TYR A C 1
ATOM 2234 O O . TYR A 1 289 ? 29.423 -11.131 10.358 1.00 50.84 289 TYR A O 1
ATOM 2242 N N . ALA A 1 290 ? 31.642 -11.256 10.007 1.00 50.47 290 ALA A N 1
ATOM 2243 C CA . ALA A 1 290 ? 31.904 -9.849 10.271 1.00 50.47 290 ALA A CA 1
ATOM 2244 C C . ALA A 1 290 ? 31.467 -9.033 9.047 1.00 50.47 290 ALA A C 1
ATOM 2246 O O . ALA A 1 290 ? 32.235 -8.824 8.111 1.00 50.47 290 ALA A O 1
ATOM 2247 N N . GLY A 1 291 ? 30.200 -8.612 9.037 1.00 61.47 291 GLY A N 1
ATOM 2248 C CA . GLY A 1 291 ? 29.693 -7.680 8.035 1.00 61.47 291 GLY A CA 1
ATOM 2249 C C . GLY A 1 291 ? 30.441 -6.345 8.080 1.00 61.47 291 GLY A C 1
ATOM 2250 O O . GLY A 1 291 ? 31.097 -6.012 9.069 1.00 61.47 291 GLY A O 1
ATOM 2251 N N . SER A 1 292 ? 30.299 -5.540 7.029 1.00 67.06 292 SER A N 1
ATOM 2252 C CA . SER A 1 292 ? 30.981 -4.242 6.880 1.00 67.06 292 SER A CA 1
ATOM 2253 C C . SER A 1 292 ? 30.781 -3.280 8.059 1.00 67.06 292 SER A C 1
ATOM 2255 O O . SER A 1 292 ? 31.631 -2.432 8.324 1.00 67.06 292 SER A O 1
ATOM 2257 N N . GLN A 1 293 ? 29.698 -3.436 8.824 1.00 69.38 293 GLN A N 1
ATOM 2258 C CA . GLN A 1 293 ? 29.421 -2.653 10.027 1.00 69.38 293 GLN A CA 1
ATOM 2259 C C . GLN A 1 293 ? 30.452 -2.866 11.148 1.00 69.38 293 GLN A C 1
ATOM 2261 O O . GLN A 1 293 ? 30.735 -1.928 11.893 1.00 69.38 293 GLN A O 1
ATOM 2266 N N . ALA A 1 294 ? 31.076 -4.047 11.231 1.00 76.94 294 ALA A N 1
ATOM 2267 C CA . ALA A 1 294 ? 32.175 -4.308 12.162 1.00 76.94 294 ALA A CA 1
ATOM 2268 C C . ALA A 1 294 ? 33.415 -3.454 11.840 1.00 76.94 294 ALA A C 1
ATOM 2270 O O . ALA A 1 294 ? 34.174 -3.089 12.735 1.00 76.94 294 ALA A O 1
ATOM 2271 N N . CYS A 1 295 ? 33.592 -3.075 10.570 1.00 75.75 295 CYS A N 1
ATOM 2272 C CA . CYS A 1 295 ? 34.715 -2.258 10.119 1.00 75.75 295 CYS A CA 1
ATOM 2273 C C . CYS A 1 295 ? 34.541 -0.767 10.452 1.00 75.75 295 CYS A C 1
ATOM 2275 O O . CYS A 1 295 ? 35.533 -0.040 10.515 1.00 75.75 295 CYS A O 1
ATOM 2277 N N . ARG A 1 296 ? 33.308 -0.300 10.710 1.00 81.19 296 ARG A N 1
ATOM 2278 C CA . ARG A 1 296 ? 32.996 1.123 10.944 1.00 81.19 296 ARG A CA 1
ATOM 2279 C C . ARG A 1 296 ? 33.792 1.727 12.098 1.00 81.19 296 ARG A C 1
ATOM 2281 O O . ARG A 1 296 ? 34.218 2.873 12.004 1.00 81.19 296 ARG A O 1
ATOM 2288 N N . ALA A 1 297 ? 33.985 0.967 13.175 1.00 79.69 297 ALA A N 1
ATOM 2289 C CA . ALA A 1 297 ? 34.642 1.460 14.385 1.00 79.69 297 ALA A CA 1
ATOM 2290 C C . ALA A 1 297 ? 36.105 1.871 14.147 1.00 79.69 297 ALA A C 1
ATOM 2292 O O . ALA A 1 297 ? 36.597 2.781 14.808 1.00 79.69 297 ALA A O 1
ATOM 2293 N N . CYS A 1 298 ? 36.784 1.224 13.195 1.00 84.12 298 CYS A N 1
ATOM 2294 C CA . CYS A 1 298 ? 38.191 1.484 12.888 1.00 84.12 298 CYS A CA 1
ATOM 2295 C C . CYS A 1 298 ? 38.397 2.214 11.551 1.00 84.12 298 CYS A C 1
ATOM 2297 O O . CYS A 1 298 ? 39.432 2.846 11.362 1.00 84.12 298 CYS A O 1
ATOM 2299 N N . HIS A 1 299 ? 37.426 2.161 10.636 1.00 80.00 299 HIS A N 1
ATOM 2300 C CA . HIS A 1 299 ? 37.534 2.711 9.284 1.00 80.00 299 HIS A CA 1
ATOM 2301 C C . HIS A 1 299 ? 36.314 3.559 8.921 1.00 80.00 299 HIS A C 1
ATOM 2303 O O . HIS A 1 299 ? 35.639 3.283 7.933 1.00 80.00 299 HIS A O 1
ATOM 2309 N N . ALA A 1 300 ? 36.026 4.585 9.724 1.00 74.12 300 ALA A N 1
ATOM 2310 C CA . ALA A 1 300 ? 34.834 5.417 9.561 1.00 74.12 300 ALA A CA 1
ATOM 2311 C C . ALA A 1 300 ? 34.725 6.034 8.155 1.00 74.12 300 ALA A C 1
ATOM 2313 O O . ALA A 1 300 ? 33.692 5.876 7.515 1.00 74.12 300 ALA A O 1
ATOM 2314 N N . ASP A 1 301 ? 35.800 6.635 7.639 1.00 63.50 301 ASP A N 1
ATOM 2315 C CA . ASP A 1 301 ? 35.772 7.308 6.333 1.00 63.50 301 ASP A CA 1
ATOM 2316 C C . ASP A 1 301 ? 35.618 6.320 5.169 1.00 63.50 301 ASP A C 1
ATOM 2318 O O . ASP A 1 301 ? 34.865 6.567 4.233 1.00 63.50 301 ASP A O 1
ATOM 2322 N N . ILE A 1 302 ? 36.300 5.172 5.216 1.00 68.38 302 ILE A N 1
ATOM 2323 C CA . ILE A 1 302 ? 36.185 4.137 4.173 1.00 68.38 302 ILE A CA 1
ATOM 2324 C C . ILE A 1 302 ? 34.797 3.504 4.221 1.00 68.38 302 ILE A C 1
ATOM 2326 O O . ILE A 1 302 ? 34.196 3.272 3.179 1.00 68.38 302 ILE A O 1
ATOM 2330 N N . TYR A 1 303 ? 34.284 3.245 5.423 1.00 74.19 303 TYR A N 1
ATOM 2331 C CA . TYR A 1 303 ? 32.935 2.741 5.625 1.00 74.19 303 TYR A CA 1
ATOM 2332 C C . TYR A 1 303 ? 31.892 3.716 5.075 1.00 74.19 303 TYR A C 1
ATOM 2334 O O . TYR A 1 303 ? 30.985 3.281 4.374 1.00 74.19 303 TYR A O 1
ATOM 2342 N N . GLU A 1 304 ? 32.038 5.014 5.345 1.00 63.62 304 GLU A N 1
ATOM 2343 C CA . GLU A 1 304 ? 31.138 6.057 4.854 1.00 63.62 304 GLU A CA 1
ATOM 2344 C C . GLU A 1 304 ? 31.125 6.075 3.318 1.00 63.62 304 GLU A C 1
ATOM 2346 O O . GLU A 1 304 ? 30.075 5.853 2.717 1.00 63.62 304 GLU A O 1
ATOM 2351 N N . HIS A 1 305 ? 32.291 6.187 2.672 1.00 63.75 305 HIS A N 1
ATOM 2352 C CA . HIS A 1 305 ? 32.385 6.174 1.208 1.00 63.75 305 HIS A CA 1
ATOM 2353 C C . HIS A 1 305 ? 31.901 4.853 0.595 1.00 63.75 305 HIS A C 1
ATOM 2355 O O . HIS A 1 305 ? 31.154 4.866 -0.380 1.00 63.75 305 HIS A O 1
ATOM 2361 N N . TRP A 1 306 ? 32.278 3.706 1.171 1.00 66.31 306 TRP A N 1
ATOM 2362 C CA . TRP A 1 306 ? 31.815 2.395 0.718 1.00 66.31 306 TRP A CA 1
ATOM 2363 C C . TRP A 1 306 ? 30.294 2.287 0.831 1.00 66.31 306 TRP A C 1
ATOM 2365 O O . TRP A 1 306 ? 29.661 1.948 -0.161 1.00 66.31 306 TRP A O 1
ATOM 2375 N N . SER A 1 307 ? 29.694 2.653 1.971 1.00 60.75 307 SER A N 1
ATOM 2376 C CA . SER A 1 307 ? 28.238 2.599 2.213 1.00 60.75 307 SER A CA 1
ATOM 2377 C C . SER A 1 307 ? 27.419 3.455 1.241 1.00 60.75 307 SER A C 1
ATOM 2379 O O . SER A 1 307 ? 26.226 3.221 1.020 1.00 60.75 307 SER A O 1
ATOM 2381 N N . GLN A 1 308 ? 28.070 4.445 0.633 1.00 57.59 308 GLN A N 1
ATOM 2382 C CA . GLN A 1 308 ? 27.478 5.306 -0.374 1.00 57.59 308 GLN A CA 1
ATOM 2383 C C . GLN A 1 308 ? 27.543 4.709 -1.789 1.00 57.59 308 GLN A C 1
ATOM 2385 O O . GLN A 1 308 ? 26.761 5.123 -2.643 1.00 57.59 308 GLN A O 1
ATOM 2390 N N . THR A 1 309 ? 28.389 3.701 -2.033 1.00 53.34 309 THR A N 1
ATOM 2391 C CA . THR A 1 309 ? 28.463 2.999 -3.325 1.00 53.34 309 THR A CA 1
ATOM 2392 C C . THR A 1 309 ? 27.229 2.136 -3.590 1.00 53.34 309 THR A C 1
ATOM 2394 O O . THR A 1 309 ? 26.622 1.577 -2.674 1.00 53.34 309 THR A O 1
ATOM 2397 N N . GLY A 1 310 ? 26.898 1.945 -4.871 1.00 44.97 310 GLY A N 1
ATOM 2398 C CA . GLY A 1 310 ? 25.863 0.993 -5.287 1.00 44.97 310 GLY A CA 1
ATOM 2399 C C . GLY A 1 310 ? 26.136 -0.441 -4.812 1.00 44.97 310 GLY A C 1
ATOM 2400 O O . GLY A 1 310 ? 25.205 -1.157 -4.467 1.00 44.97 310 GLY A O 1
ATOM 2401 N N . MET A 1 311 ? 27.405 -0.849 -4.696 1.00 55.59 311 MET A N 1
ATOM 2402 C CA . MET A 1 311 ? 27.797 -2.195 -4.257 1.00 55.59 311 MET A CA 1
ATOM 2403 C C . MET A 1 311 ? 27.569 -2.442 -2.762 1.00 55.59 311 MET A C 1
ATOM 2405 O O . MET A 1 311 ? 27.267 -3.565 -2.383 1.00 55.59 311 MET A O 1
ATOM 2409 N N . ALA A 1 312 ? 27.683 -1.423 -1.908 1.00 54.53 312 ALA A N 1
ATOM 2410 C CA . ALA A 1 312 ? 27.328 -1.547 -0.489 1.00 54.53 312 ALA A CA 1
ATOM 2411 C C . ALA A 1 312 ? 25.816 -1.547 -0.235 1.00 54.53 312 ALA A C 1
ATOM 2413 O O . ALA A 1 312 ? 25.346 -1.919 0.844 1.00 54.53 312 ALA A O 1
ATOM 2414 N N . ARG A 1 313 ? 25.074 -1.060 -1.230 1.00 51.69 313 ARG A N 1
ATOM 2415 C CA . ARG A 1 313 ? 23.619 -0.975 -1.246 1.00 51.69 313 ARG A CA 1
ATOM 2416 C C . ARG A 1 313 ? 22.994 -2.223 -1.867 1.00 51.69 313 ARG A C 1
ATOM 2418 O O . ARG A 1 313 ? 21.923 -2.625 -1.438 1.00 51.69 313 ARG A O 1
ATOM 2425 N N . MET A 1 314 ? 23.690 -2.888 -2.782 1.00 50.66 314 MET A N 1
ATOM 2426 C CA . MET A 1 314 ? 23.319 -4.237 -3.188 1.00 50.66 314 MET A CA 1
ATOM 2427 C C . MET A 1 314 ? 23.547 -5.234 -2.051 1.00 50.66 314 MET A C 1
ATOM 2429 O O . MET A 1 314 ? 24.345 -5.000 -1.145 1.00 50.66 314 MET A O 1
ATOM 2433 N N . PHE A 1 315 ? 22.848 -6.361 -2.156 1.00 56.53 315 PHE A N 1
ATOM 2434 C CA . PHE A 1 315 ? 22.888 -7.542 -1.297 1.00 56.53 315 PHE A CA 1
ATOM 2435 C C . PHE A 1 315 ? 21.757 -7.573 -0.262 1.00 56.53 315 PHE A C 1
ATOM 2437 O O . PHE A 1 315 ? 21.907 -7.245 0.923 1.00 56.53 315 PHE A O 1
ATOM 2444 N N . ARG A 1 316 ? 20.629 -8.140 -0.711 1.00 51.25 316 ARG A N 1
ATOM 2445 C CA . ARG A 1 316 ? 19.886 -9.123 0.089 1.00 51.25 316 ARG A CA 1
ATOM 2446 C C . ARG A 1 316 ? 20.865 -10.071 0.803 1.00 51.25 316 ARG A C 1
ATOM 2448 O O . ARG A 1 316 ? 21.875 -10.458 0.208 1.00 51.25 316 ARG A O 1
ATOM 2455 N N . PRO A 1 317 ? 20.561 -10.511 2.037 1.00 52.81 317 PRO A N 1
ATOM 2456 C CA . PRO A 1 317 ? 21.284 -11.616 2.650 1.00 52.81 317 PRO A CA 1
ATOM 2457 C C . PRO A 1 317 ? 21.368 -12.788 1.670 1.00 52.81 317 PRO A C 1
ATOM 2459 O O . PRO A 1 317 ? 20.381 -13.102 0.994 1.00 52.81 317 PRO A O 1
ATOM 2462 N N . TYR A 1 318 ? 22.540 -13.417 1.590 1.00 47.16 318 TYR A N 1
ATOM 2463 C CA . TYR A 1 318 ? 22.750 -14.588 0.746 1.00 47.16 318 TYR A CA 1
ATOM 2464 C C . TYR A 1 318 ? 21.655 -15.630 1.019 1.00 47.16 318 TYR A C 1
ATOM 2466 O O . TYR A 1 318 ? 21.493 -16.101 2.147 1.00 47.16 318 TYR A O 1
ATOM 2474 N N . ARG A 1 319 ? 20.889 -15.966 -0.020 1.00 51.19 319 ARG A N 1
ATOM 2475 C CA . ARG A 1 319 ? 19.917 -17.061 -0.026 1.00 51.19 319 ARG A CA 1
ATOM 2476 C C . ARG A 1 319 ? 20.068 -17.836 -1.329 1.00 51.19 319 ARG A C 1
ATOM 2478 O O . ARG A 1 319 ? 20.214 -17.178 -2.362 1.00 51.19 319 ARG A O 1
ATOM 2485 N N . PRO A 1 320 ? 19.989 -19.177 -1.308 1.00 53.31 320 PRO A N 1
ATOM 2486 C CA . PRO A 1 320 ? 20.086 -19.999 -2.515 1.00 53.31 320 PRO A CA 1
ATOM 2487 C C . PRO A 1 320 ? 19.151 -19.533 -3.637 1.00 53.31 320 PRO A C 1
ATOM 2489 O O . PRO A 1 320 ? 19.546 -19.493 -4.796 1.00 53.31 320 PRO A O 1
ATOM 2492 N N . GLU A 1 321 ? 17.940 -19.089 -3.288 1.00 51.81 321 GLU A N 1
ATOM 2493 C CA . GLU A 1 321 ? 16.935 -18.613 -4.252 1.00 51.81 321 GLU A CA 1
ATOM 2494 C C . GLU A 1 321 ? 17.311 -17.311 -4.987 1.00 51.81 321 GLU A C 1
ATOM 2496 O O . GLU A 1 321 ? 16.726 -17.007 -6.023 1.00 51.81 321 GLU A O 1
ATOM 2501 N N . ASN A 1 322 ? 18.260 -16.530 -4.458 1.00 50.59 322 ASN A N 1
ATOM 2502 C CA . ASN A 1 322 ? 18.690 -15.246 -5.026 1.00 50.59 322 ASN A CA 1
ATOM 2503 C C . ASN A 1 322 ? 19.966 -15.374 -5.878 1.00 50.59 322 ASN A C 1
ATOM 2505 O O . ASN A 1 322 ? 20.492 -14.368 -6.354 1.00 50.59 322 ASN A O 1
ATOM 2509 N N . VAL A 1 323 ? 20.496 -16.589 -6.044 1.00 57.41 323 VAL A N 1
ATOM 2510 C CA . VAL A 1 323 ? 21.716 -16.831 -6.808 1.00 57.41 323 VAL A CA 1
ATOM 2511 C C . VAL A 1 323 ? 21.356 -17.093 -8.271 1.00 57.41 323 VAL A C 1
ATOM 2513 O O . VAL A 1 323 ? 20.762 -18.112 -8.617 1.00 57.41 323 VAL A O 1
ATOM 2516 N N . LEU A 1 324 ? 21.753 -16.178 -9.155 1.00 49.12 324 LEU A N 1
ATOM 2517 C CA . LEU A 1 324 ? 21.646 -16.351 -10.604 1.00 49.12 324 LEU A CA 1
ATOM 2518 C C . LEU A 1 324 ? 22.807 -17.227 -11.112 1.00 49.12 324 LEU A C 1
ATOM 2520 O O . LEU A 1 324 ? 23.741 -16.743 -11.743 1.00 49.12 324 LEU A O 1
ATOM 2524 N N . GLY A 1 325 ? 22.760 -18.523 -10.801 1.00 55.97 325 GLY A N 1
ATOM 2525 C CA . GLY A 1 325 ? 23.689 -19.534 -11.310 1.00 55.97 325 GLY A CA 1
ATOM 2526 C C . GLY A 1 325 ? 23.189 -20.948 -11.008 1.00 55.97 325 GLY A C 1
ATOM 2527 O O . GLY A 1 325 ? 22.663 -21.208 -9.930 1.00 55.97 325 GLY A O 1
ATOM 2528 N N . ASP A 1 326 ? 23.305 -21.862 -11.973 1.00 58.03 326 ASP A N 1
ATOM 2529 C CA . ASP A 1 326 ? 22.891 -23.261 -11.807 1.00 58.03 326 ASP A CA 1
ATOM 2530 C C . ASP A 1 326 ? 24.016 -24.087 -11.167 1.00 58.03 326 ASP A C 1
ATOM 2532 O O . ASP A 1 326 ? 24.696 -24.841 -11.849 1.00 58.03 326 ASP A O 1
ATOM 2536 N N . PHE A 1 327 ? 24.206 -23.983 -9.854 1.00 62.78 327 PHE A N 1
ATOM 2537 C CA . PHE A 1 327 ? 25.225 -24.754 -9.116 1.00 62.78 327 PHE A CA 1
ATOM 2538 C C . PHE A 1 327 ? 24.864 -26.243 -8.937 1.00 62.78 327 PHE A C 1
ATOM 2540 O O . PHE A 1 327 ? 25.524 -26.961 -8.192 1.00 62.78 327 PHE A O 1
ATOM 2547 N N . THR A 1 328 ? 23.784 -26.726 -9.565 1.00 61.56 328 THR A N 1
ATOM 2548 C CA . THR A 1 328 ? 23.364 -28.139 -9.473 1.00 61.56 328 THR A CA 1
ATOM 2549 C C . THR A 1 328 ? 23.967 -29.010 -10.567 1.00 61.56 328 THR A C 1
ATOM 2551 O O . THR A 1 328 ? 23.908 -30.240 -10.501 1.00 61.56 328 THR A O 1
ATOM 2554 N N . ARG A 1 329 ? 24.547 -28.377 -11.586 1.00 60.62 329 ARG A N 1
ATOM 2555 C CA . ARG A 1 329 ? 25.268 -29.033 -12.670 1.00 60.62 329 ARG A CA 1
ATOM 2556 C C . ARG A 1 329 ? 26.747 -28.761 -12.465 1.00 60.62 329 ARG A C 1
ATOM 2558 O O . ARG A 1 329 ? 27.099 -27.639 -12.122 1.00 60.62 329 ARG A O 1
ATOM 2565 N N . ALA A 1 330 ? 27.582 -29.779 -12.682 1.00 73.62 330 ALA A N 1
ATOM 2566 C CA . ALA A 1 330 ? 29.041 -29.674 -12.648 1.00 73.62 330 ALA A CA 1
ATOM 2567 C C . ALA A 1 330 ? 29.522 -28.761 -13.788 1.00 73.62 330 ALA A C 1
ATOM 2569 O O . ALA A 1 330 ? 29.953 -29.221 -14.850 1.00 73.62 330 ALA A O 1
ATOM 2570 N N . ASN A 1 331 ? 29.312 -27.462 -13.609 1.00 72.00 331 ASN A N 1
ATOM 2571 C CA . ASN A 1 331 ? 29.571 -26.451 -14.608 1.00 72.00 331 ASN A CA 1
ATOM 2572 C C . ASN A 1 331 ? 31.069 -26.190 -14.663 1.00 72.00 331 ASN A C 1
ATOM 2574 O O . ASN A 1 331 ? 31.757 -26.136 -13.645 1.00 72.00 331 ASN A O 1
ATOM 2578 N N . GLU A 1 332 ? 31.562 -26.008 -15.880 1.00 78.25 332 GLU A N 1
ATOM 2579 C CA . GLU A 1 332 ? 32.934 -25.601 -16.129 1.00 78.25 332 GLU A CA 1
ATOM 2580 C C . GLU A 1 332 ? 32.960 -24.100 -16.410 1.00 78.25 332 GLU A C 1
ATOM 2582 O O . GLU A 1 332 ? 32.286 -23.611 -17.322 1.00 78.25 332 GLU A O 1
ATOM 2587 N N . PHE A 1 333 ? 33.746 -23.373 -15.623 1.00 69.50 333 PHE A N 1
ATOM 2588 C CA . PHE A 1 333 ? 34.009 -21.955 -15.815 1.00 69.50 333 PHE A CA 1
ATOM 2589 C C . PHE A 1 333 ? 35.380 -21.815 -16.454 1.00 69.50 333 PHE A C 1
ATOM 2591 O O . PHE A 1 333 ? 36.345 -22.431 -16.002 1.00 69.50 333 PHE A O 1
ATOM 2598 N N . TYR A 1 334 ? 35.475 -21.002 -17.496 1.00 77.19 334 TYR A N 1
ATOM 2599 C CA . TYR A 1 334 ? 36.721 -20.761 -18.212 1.00 77.19 334 TYR A CA 1
ATOM 2600 C C . TYR A 1 334 ? 37.173 -19.316 -18.001 1.00 77.19 334 TYR A C 1
ATOM 2602 O O . TYR A 1 334 ? 36.339 -18.442 -17.757 1.00 77.19 334 TYR A O 1
ATOM 2610 N N . GLU A 1 335 ? 38.479 -19.069 -18.090 1.00 68.12 335 GLU A N 1
ATOM 2611 C CA . GLU A 1 335 ? 39.055 -17.733 -17.899 1.00 68.12 335 GLU A CA 1
ATOM 2612 C C . GLU A 1 335 ? 38.496 -16.692 -18.897 1.00 68.12 335 GLU A C 1
ATOM 2614 O O . GLU A 1 335 ? 37.905 -17.017 -19.938 1.00 68.12 335 GLU A O 1
ATOM 2619 N N . GLY A 1 336 ? 38.635 -15.412 -18.534 1.00 59.38 336 GLY A N 1
ATOM 2620 C CA . GLY A 1 336 ? 38.234 -14.273 -19.362 1.00 59.38 336 GLY A CA 1
ATOM 2621 C C . GLY A 1 336 ? 39.100 -14.108 -20.616 1.00 59.38 336 GLY A C 1
ATOM 2622 O O . GLY A 1 336 ? 40.070 -14.831 -20.824 1.00 59.38 336 GLY A O 1
ATOM 2623 N N . ASP A 1 337 ? 38.729 -13.166 -21.488 1.00 59.75 337 ASP A N 1
ATOM 2624 C CA . ASP A 1 337 ? 39.525 -12.839 -22.676 1.00 59.75 337 ASP A CA 1
ATOM 2625 C C . ASP A 1 337 ? 40.808 -12.082 -22.282 1.00 59.75 337 ASP A C 1
ATOM 2627 O O . ASP A 1 337 ? 40.865 -10.857 -22.360 1.00 59.75 337 ASP A O 1
ATOM 2631 N N . ASP A 1 338 ? 41.863 -12.816 -21.927 1.00 55.81 338 ASP A N 1
ATOM 2632 C CA . ASP A 1 338 ? 43.224 -12.282 -21.762 1.00 55.81 338 ASP A CA 1
ATOM 2633 C C . ASP A 1 338 ? 43.972 -12.266 -23.110 1.00 55.81 338 ASP A C 1
ATOM 2635 O O . ASP A 1 338 ? 45.125 -12.684 -23.242 1.00 55.81 338 ASP A O 1
ATOM 2639 N N . GLY A 1 339 ? 43.289 -11.822 -24.168 1.00 56.69 339 GLY A N 1
ATOM 2640 C CA . GLY A 1 339 ? 43.904 -11.664 -25.482 1.00 56.69 339 GLY A CA 1
ATOM 2641 C C . GLY A 1 339 ? 44.907 -10.503 -25.459 1.00 56.69 339 GLY A C 1
ATOM 2642 O O . GLY A 1 339 ? 44.551 -9.415 -24.996 1.00 56.69 339 GLY A O 1
ATOM 2643 N N . PRO A 1 340 ? 46.148 -10.662 -25.964 1.00 50.94 340 PRO A N 1
ATOM 2644 C CA . PRO A 1 340 ? 47.060 -9.534 -26.084 1.00 50.94 340 PRO A CA 1
ATOM 2645 C C . PRO A 1 340 ? 46.415 -8.472 -26.976 1.00 50.94 340 PRO A C 1
ATOM 2647 O O . PRO A 1 340 ? 45.949 -8.762 -28.077 1.00 50.94 340 PRO A O 1
ATOM 2650 N N . TRP A 1 341 ? 46.389 -7.228 -26.500 1.00 46.44 341 TRP A N 1
ATOM 2651 C CA . TRP A 1 341 ? 45.860 -6.098 -27.256 1.00 46.44 341 TRP A CA 1
ATOM 2652 C C . TRP A 1 341 ? 46.790 -5.816 -28.444 1.00 46.44 341 TRP A C 1
ATOM 2654 O O . TRP A 1 341 ? 47.759 -5.067 -28.333 1.00 46.44 341 TRP A O 1
ATOM 2664 N N . GLN A 1 342 ? 46.541 -6.464 -29.581 1.00 54.22 342 GLN A N 1
ATOM 2665 C CA . GLN A 1 342 ? 47.287 -6.236 -30.812 1.00 54.22 342 GLN A CA 1
ATOM 2666 C C . GLN A 1 342 ? 46.402 -5.509 -31.824 1.00 54.22 342 GLN A C 1
ATOM 2668 O O . GLN A 1 342 ? 45.304 -5.936 -32.164 1.00 54.22 342 GLN A O 1
ATOM 2673 N N . THR A 1 343 ? 46.898 -4.359 -32.291 1.00 49.19 343 THR A N 1
ATOM 2674 C CA . THR A 1 343 ? 46.400 -3.683 -33.503 1.00 49.19 343 THR A CA 1
ATOM 2675 C C . THR A 1 343 ? 44.895 -3.350 -33.510 1.00 49.19 343 THR A C 1
ATOM 2677 O O . THR A 1 343 ? 44.235 -3.402 -34.544 1.00 49.19 343 THR A O 1
ATOM 2680 N N . GLY A 1 344 ? 44.336 -2.941 -32.365 1.00 55.94 344 GLY A N 1
ATOM 2681 C CA . GLY A 1 344 ? 42.992 -2.347 -32.299 1.00 55.94 344 GLY A CA 1
ATOM 2682 C C . GLY A 1 344 ? 41.819 -3.324 -32.459 1.00 55.94 344 GLY A C 1
ATOM 2683 O O . GLY A 1 344 ? 40.686 -2.879 -32.648 1.00 55.94 344 GLY A O 1
ATOM 2684 N N . ARG A 1 345 ? 42.053 -4.639 -32.359 1.00 52.59 345 ARG A N 1
ATOM 2685 C CA . ARG A 1 345 ? 41.003 -5.657 -32.204 1.00 52.59 345 ARG A CA 1
ATOM 2686 C C . ARG A 1 345 ? 41.386 -6.652 -31.114 1.00 52.59 345 ARG A C 1
ATOM 2688 O O . ARG A 1 345 ? 42.525 -7.091 -31.047 1.00 52.59 345 ARG A O 1
ATOM 2695 N N . VAL A 1 346 ? 40.412 -7.020 -30.284 1.00 55.06 346 VAL A N 1
ATOM 2696 C CA . VAL A 1 346 ? 40.538 -8.153 -29.361 1.00 55.06 346 VAL A CA 1
ATOM 2697 C C . VAL A 1 346 ? 40.143 -9.407 -30.137 1.00 55.06 346 VAL A C 1
ATOM 2699 O O . VAL A 1 346 ? 38.998 -9.522 -30.580 1.00 55.06 346 VAL A O 1
ATOM 2702 N N . GLU A 1 347 ? 41.085 -10.323 -30.356 1.00 57.47 347 GLU A N 1
ATOM 2703 C CA . GLU A 1 347 ? 40.765 -11.666 -30.847 1.00 57.47 347 GLU A CA 1
ATOM 2704 C C . GLU A 1 347 ? 40.166 -12.473 -29.689 1.00 57.47 347 GLU A C 1
ATOM 2706 O O . GLU A 1 347 ? 40.863 -12.840 -28.748 1.00 57.47 347 GLU A O 1
ATOM 2711 N N . GLY A 1 348 ? 38.852 -12.707 -29.727 1.00 55.78 348 GLY A N 1
ATOM 2712 C CA . GLY A 1 348 ? 38.170 -13.519 -28.719 1.00 55.78 348 GLY A CA 1
ATOM 2713 C C . GLY A 1 348 ? 38.417 -15.009 -28.953 1.00 55.78 348 GLY A C 1
ATOM 2714 O O . GLY A 1 348 ? 38.121 -15.528 -30.032 1.00 55.78 348 GLY A O 1
ATOM 2715 N N . ILE A 1 349 ? 38.912 -15.718 -27.938 1.00 60.12 349 ILE A N 1
ATOM 2716 C CA . ILE A 1 349 ? 39.039 -17.181 -27.978 1.00 60.12 349 ILE A CA 1
ATOM 2717 C C . ILE A 1 349 ? 37.669 -17.780 -27.614 1.00 60.12 349 ILE A C 1
ATOM 2719 O O . ILE A 1 349 ? 37.111 -17.413 -26.577 1.00 60.12 349 ILE A O 1
ATOM 2723 N N . PRO A 1 350 ? 37.094 -18.706 -28.405 1.00 59.38 350 PRO A N 1
ATOM 2724 C CA . PRO A 1 350 ? 35.843 -19.375 -28.048 1.00 59.38 350 PRO A CA 1
ATOM 2725 C C . PRO A 1 350 ? 35.951 -20.103 -26.700 1.00 59.38 350 PRO A C 1
ATOM 2727 O O . PRO A 1 350 ? 36.915 -20.828 -26.469 1.00 59.38 350 PRO A O 1
ATOM 2730 N N . GLY A 1 351 ? 34.937 -19.972 -25.835 1.00 56.59 351 GLY A N 1
ATOM 2731 C CA . GLY A 1 351 ? 34.979 -20.406 -24.426 1.00 56.59 351 GLY A CA 1
ATOM 2732 C C . GLY A 1 351 ? 35.483 -21.831 -24.149 1.00 56.59 351 GLY A C 1
ATOM 2733 O O . GLY A 1 351 ? 36.182 -22.035 -23.170 1.00 56.59 351 GLY A O 1
ATOM 2734 N N . LYS A 1 352 ? 35.220 -22.810 -25.028 1.00 60.00 352 LYS A N 1
ATOM 2735 C CA . LYS A 1 352 ? 35.683 -24.208 -24.856 1.00 60.00 352 LYS A CA 1
ATOM 2736 C C . LYS A 1 352 ? 37.180 -24.427 -25.106 1.00 60.00 352 LYS A C 1
ATOM 2738 O O . LYS A 1 352 ? 37.696 -25.487 -24.773 1.00 60.00 352 LYS A O 1
ATOM 2743 N N . ALA A 1 353 ? 37.847 -23.476 -25.754 1.00 65.25 353 ALA A N 1
ATOM 2744 C CA . ALA A 1 353 ? 39.285 -23.513 -26.018 1.00 65.25 353 ALA A CA 1
ATOM 2745 C C . ALA A 1 353 ? 40.087 -22.699 -24.986 1.00 65.25 353 ALA A C 1
ATOM 2747 O O . ALA A 1 353 ? 41.304 -22.583 -25.114 1.00 65.25 353 ALA A O 1
ATOM 2748 N N . ARG A 1 354 ? 39.410 -22.116 -23.989 1.00 71.31 354 ARG A N 1
ATOM 2749 C CA . ARG A 1 354 ? 40.027 -21.321 -22.927 1.00 71.31 354 ARG A CA 1
ATOM 2750 C C . ARG A 1 354 ? 40.519 -22.220 -21.786 1.00 71.31 354 ARG A C 1
ATOM 2752 O O . ARG A 1 354 ? 39.989 -23.322 -21.612 1.00 71.31 354 ARG A O 1
ATOM 2759 N N . PRO A 1 355 ? 41.500 -21.765 -20.991 1.00 73.56 355 PRO A N 1
ATOM 2760 C CA . PRO A 1 355 ? 41.879 -22.446 -19.764 1.00 73.56 355 PRO A CA 1
ATOM 2761 C C . PRO A 1 355 ? 40.671 -22.580 -18.838 1.00 73.56 355 PRO A C 1
ATOM 2763 O O . PRO A 1 355 ? 39.901 -21.636 -18.642 1.00 73.56 355 PRO A O 1
ATOM 2766 N N . LEU A 1 356 ? 40.494 -23.780 -18.294 1.00 69.25 356 LEU A N 1
ATOM 2767 C CA . LEU A 1 356 ? 39.499 -24.041 -17.267 1.00 69.25 356 LEU A CA 1
ATOM 2768 C C . LEU A 1 356 ? 39.912 -23.288 -15.999 1.00 69.25 356 LEU A C 1
ATOM 2770 O O . LEU A 1 356 ? 40.952 -23.585 -15.415 1.00 69.25 356 LEU A O 1
ATOM 2774 N N . PHE A 1 357 ? 39.083 -22.339 -15.588 1.00 73.94 357 PHE A N 1
ATOM 2775 C CA . PHE A 1 357 ? 39.270 -21.541 -14.385 1.00 73.94 357 PHE A CA 1
ATOM 2776 C C . PHE A 1 357 ? 38.813 -22.309 -13.141 1.00 73.94 357 PHE A C 1
ATOM 2778 O O . PHE A 1 357 ? 39.546 -22.409 -12.160 1.00 73.94 357 PHE A O 1
ATOM 2785 N N . ALA A 1 358 ? 37.603 -22.876 -13.186 1.00 71.12 358 ALA A N 1
ATOM 2786 C CA . ALA A 1 358 ? 37.001 -23.566 -12.049 1.00 71.12 358 ALA A CA 1
ATOM 2787 C C . ALA A 1 358 ? 35.965 -24.616 -12.477 1.00 71.12 358 ALA A C 1
ATOM 2789 O O . ALA A 1 358 ? 35.438 -24.583 -13.593 1.00 71.12 358 ALA A O 1
ATOM 2790 N N . ARG A 1 359 ? 35.668 -25.536 -11.555 1.00 73.75 359 ARG A N 1
ATOM 2791 C CA . ARG A 1 359 ? 34.551 -26.485 -11.619 1.00 73.75 359 ARG A CA 1
ATOM 2792 C C . ARG A 1 359 ? 33.775 -26.405 -10.312 1.00 73.75 359 ARG A C 1
ATOM 2794 O O . ARG A 1 359 ? 34.420 -26.343 -9.265 1.00 73.75 359 ARG A O 1
ATOM 2801 N N . ASP A 1 360 ? 32.452 -26.440 -10.407 1.00 63.00 360 ASP A N 1
ATOM 2802 C CA . ASP A 1 360 ? 31.561 -26.639 -9.255 1.00 63.00 360 ASP A CA 1
ATOM 2803 C C . ASP A 1 360 ? 31.258 -28.121 -9.005 1.00 63.00 360 ASP A C 1
ATOM 2805 O O . ASP A 1 360 ? 31.112 -28.880 -9.999 1.00 63.00 360 ASP A O 1
#

Secondary structure (DSSP, 8-state):
---------PPBP------SSPPPPBHHHH--SHHHHHHHHHHHH---HHHHHHHHHHHHHH-TT-TTHHHHHHHHHHHHHHTT-HHHHHHHHHHHHHH-TT-HHHHHHHHHHHHHTT-HHHHHHHHHHHHHHHHHPPPPTTS-GGGHHHHHHHHHHHHHHHHHHHHHHHHHHS-GGG--HHHHHHHHHHHHHHHHH-TT-THHHHHHHHHHHHTT-HHHHHHHHHHHHHH-HHHHHHHHHHHHHHHHHHPPTT--HHHHHHHHHHHHHTS--PPP-------PPPPSS--HHHHTTT-HHHHHHHHHSHHHH------GGG--S-TTS-PEEE-------BTTB--PPPGGGSPEEEE-